Protein AF-A0A9P5NVY2-F1 (afdb_monomer)

Radius of gyration: 21.52 Å; Cα contacts (8 Å, |Δi|>4): 258; chains: 1; bounding box: 46×37×77 Å

Organism: Gymnopilus junonius (NCBI:txid109634)

Sequence (209 aa):
MKVPSENKKARFHYGGTPYQRFPPGTVGTVYYLQPPPDKPSLALTGGIRFRIMSDVSHFDDGEDLKLPNGNIWHIIAYNLIKAPWKPLLSIAKKESLIDEGVVSDMQNLAGPSYQPSTDSLHYEFDQPFILDLEHSFISRVFLNRSTIHRFLWNVLEDMYRPRGKETKPTPCPVYTGTLRLYPLTFLRMFNLRRSIARPFRTVDTSISL

Secondary structure (DSSP, 8-state):
--PPS----PPPPSSSSTT-PPPTT--EEEEEEPPPTT-GGGGGG-EEEEEE-SSGGGTTT-EEPBPTTS-B-EEEGGGGGSTTTHHHHHHHHHTT-S-HHHHHHHHH----SS---GGGEESSTT--EEEETTSSEEEEEEE-SS-EEEEEEEHHHHHHS-SSS--S-PPPP----EEEE-HHHHHHHHHTTTS--------------

Solvent-accessible surface area (backbone atoms only — not comparable to full-atom values): 13193 Å² total; per-residue (Å²): 134,85,73,81,78,74,84,78,77,81,84,76,58,55,46,103,46,96,77,37,65,65,67,85,88,76,48,58,49,77,47,74,47,75,37,64,88,91,38,75,63,39,61,61,72,13,27,42,36,39,34,37,28,98,49,78,91,41,55,86,81,33,45,69,41,56,36,100,88,66,47,69,42,61,48,47,42,66,47,24,82,34,87,90,34,42,69,56,39,55,49,35,47,75,69,65,73,48,58,68,67,59,51,50,33,52,70,68,42,84,54,69,95,67,77,84,52,72,93,31,56,34,64,50,81,65,56,67,45,80,44,60,49,76,46,60,54,49,69,37,32,42,46,41,70,85,46,53,45,77,48,76,43,54,52,49,61,66,72,64,55,67,95,60,91,71,89,67,88,71,82,77,79,88,51,78,53,76,44,81,44,41,37,68,61,50,51,46,62,56,49,57,73,78,46,85,87,83,91,79,82,84,75,95,73,86,75,85,129

pLDDT: mean 75.51, std 19.2, range [26.73, 95.69]

Foldseek 3Di:
DDDDPDPPPQDDAQDPDPPHHDDPPQDWDKDKDAFDPVDQQRRQVIFIWTWGDPDPVCRVVTDTDADPVRHGRTQTPLCCVDPPNVVVVVVCVVVVVHDPLQVVLSVPEPDDPDRDDPLQEDSDLFDKHKDFQQDQKHWHWHDTSNYTDIDIGRCQCVVQVDPDPPPDRDPRPRDGDIDTDTNVNVVCVVVCVVDDDDDDDDDPDPDDD

Structure (mmCIF, N/CA/C/O backbone):
data_AF-A0A9P5NVY2-F1
#
_entry.id   AF-A0A9P5NVY2-F1
#
loop_
_atom_site.group_PDB
_atom_site.id
_atom_site.type_symbol
_atom_site.label_atom_id
_atom_site.label_alt_id
_atom_site.label_comp_id
_atom_site.label_asym_id
_atom_site.label_entity_id
_atom_site.label_seq_id
_atom_site.pdbx_PDB_ins_code
_atom_site.Cartn_x
_atom_site.Cartn_y
_atom_site.Cartn_z
_atom_site.occupancy
_atom_site.B_iso_or_equiv
_atom_site.auth_seq_id
_atom_site.auth_comp_id
_atom_site.auth_asym_id
_atom_site.auth_atom_id
_atom_site.pdbx_PDB_model_num
ATOM 1 N N . MET A 1 1 ? -10.016 12.224 36.766 1.00 35.62 1 MET A N 1
ATOM 2 C CA . MET A 1 1 ? -9.969 11.454 35.503 1.00 35.62 1 MET A CA 1
ATOM 3 C C . MET A 1 1 ? -10.177 12.438 34.356 1.00 35.62 1 MET A C 1
ATOM 5 O O . MET A 1 1 ? -11.272 12.967 34.227 1.00 35.62 1 MET A O 1
ATOM 9 N N . LYS A 1 2 ? -9.124 12.807 33.614 1.00 28.08 2 LYS A N 1
ATOM 10 C CA . LYS A 1 2 ? -9.259 13.706 32.455 1.00 28.08 2 LYS A CA 1
ATOM 11 C C . LYS A 1 2 ? -9.733 12.871 31.269 1.00 28.08 2 LYS A C 1
ATOM 13 O O . LYS A 1 2 ? -8.962 12.077 30.743 1.00 28.08 2 LYS A O 1
ATOM 18 N N . VAL A 1 3 ? -10.994 13.038 30.883 1.00 32.84 3 VAL A N 1
ATOM 19 C CA . VAL A 1 3 ? -11.488 12.600 29.573 1.00 32.84 3 VAL A CA 1
ATOM 20 C C . VAL A 1 3 ? -10.684 13.383 28.528 1.00 32.84 3 VAL A C 1
ATOM 22 O O . VAL A 1 3 ? -10.671 14.614 28.617 1.00 32.84 3 VAL A O 1
ATOM 25 N N . PRO A 1 4 ? -9.954 12.738 27.601 1.00 36.59 4 PRO A N 1
ATOM 26 C CA . PRO A 1 4 ? -9.215 13.462 26.579 1.00 36.59 4 PRO A CA 1
ATOM 27 C C . PRO A 1 4 ? -10.187 14.304 25.750 1.00 36.59 4 PRO A C 1
ATOM 29 O O . PRO A 1 4 ? -11.099 13.788 25.106 1.00 36.59 4 PRO A O 1
ATOM 32 N N . SER A 1 5 ? -10.001 15.616 25.833 1.00 39.91 5 SER A N 1
ATOM 33 C CA . SER A 1 5 ? -10.708 16.629 25.064 1.00 39.91 5 SER A CA 1
ATOM 34 C C . SER A 1 5 ? -10.382 16.490 23.578 1.00 39.91 5 SER A C 1
ATOM 36 O O . SER A 1 5 ? -9.213 16.390 23.211 1.00 39.91 5 SER A O 1
ATOM 38 N N . GLU A 1 6 ? -11.433 16.547 22.759 1.00 37.41 6 GLU A N 1
ATOM 39 C CA . GLU A 1 6 ? -11.431 16.535 21.292 1.00 37.41 6 GLU A CA 1
ATOM 40 C C . GLU A 1 6 ? -10.895 15.257 20.630 1.00 37.41 6 GLU A C 1
ATOM 42 O O . GLU A 1 6 ? -9.714 15.112 20.312 1.00 37.41 6 GLU A O 1
ATOM 47 N N . ASN A 1 7 ? -11.830 14.374 20.262 1.00 41.78 7 ASN A N 1
ATOM 48 C CA . ASN A 1 7 ? -11.636 13.443 19.154 1.00 41.78 7 ASN A CA 1
ATOM 49 C C . ASN A 1 7 ? -11.335 14.256 17.887 1.00 41.78 7 ASN A C 1
ATOM 51 O O . ASN A 1 7 ? -12.253 14.657 17.166 1.00 41.78 7 ASN A O 1
ATOM 55 N N . 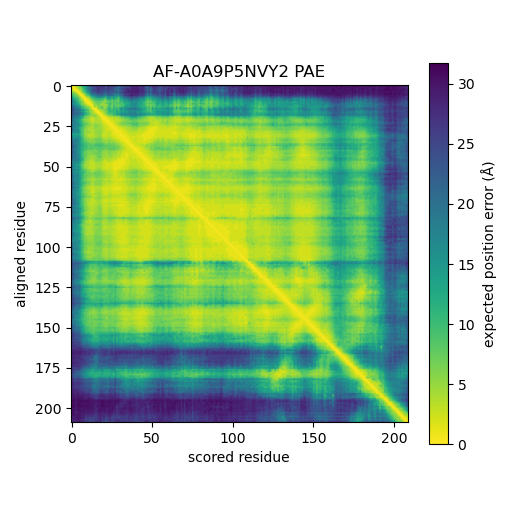LYS A 1 8 ? -10.053 14.509 17.602 1.00 45.41 8 LYS A N 1
ATOM 56 C CA . LYS A 1 8 ? -9.615 14.990 16.290 1.00 45.41 8 LYS A CA 1
ATOM 57 C C . LYS A 1 8 ? -10.097 13.977 15.258 1.00 45.41 8 LYS A C 1
ATOM 59 O O . LYS A 1 8 ? -9.501 12.918 15.088 1.00 45.41 8 LYS A O 1
ATOM 64 N N . LYS A 1 9 ? -11.208 14.291 14.589 1.00 55.19 9 LYS A N 1
ATOM 65 C CA . LYS A 1 9 ? -11.735 13.490 13.485 1.00 55.19 9 LYS A CA 1
ATOM 66 C C . LYS A 1 9 ? -10.725 13.568 12.348 1.00 55.19 9 LYS A C 1
ATOM 68 O O . LYS A 1 9 ? -10.699 14.550 11.606 1.00 55.19 9 LYS A O 1
ATOM 73 N N . ALA A 1 10 ? -9.872 12.557 12.233 1.00 58.47 10 ALA A N 1
ATOM 74 C CA . ALA A 1 10 ? -9.054 12.384 11.048 1.00 58.47 10 ALA A CA 1
ATOM 75 C C . ALA A 1 10 ? -10.002 12.188 9.857 1.00 58.47 10 ALA A C 1
ATOM 77 O O . ALA A 1 10 ? -10.871 11.315 9.875 1.00 58.47 10 ALA A O 1
ATOM 78 N N . ARG A 1 11 ? -9.899 13.063 8.853 1.00 62.91 11 ARG A N 1
ATOM 79 C CA . ARG A 1 11 ? -10.644 12.919 7.602 1.00 62.91 11 ARG A CA 1
ATOM 80 C C . ARG A 1 11 ? -9.794 12.086 6.660 1.00 62.91 11 ARG A C 1
ATOM 82 O O . ARG A 1 11 ? -8.697 12.500 6.298 1.00 62.91 11 ARG A O 1
ATOM 89 N N . PHE A 1 12 ? -10.307 10.923 6.290 1.00 68.06 12 PHE A N 1
ATOM 90 C CA . PHE A 1 12 ? -9.688 10.065 5.291 1.00 68.06 12 PHE A CA 1
ATOM 91 C C . PHE A 1 12 ? -10.396 10.256 3.953 1.00 68.06 12 PHE A C 1
ATOM 93 O O . PHE A 1 12 ? -11.602 10.514 3.905 1.00 68.06 12 PHE A O 1
ATOM 100 N N . HIS A 1 13 ? -9.634 10.135 2.873 1.00 70.31 13 HIS A N 1
ATOM 101 C CA . HIS A 1 13 ? -10.167 10.153 1.519 1.00 70.31 13 HIS A CA 1
ATOM 102 C C . HIS A 1 13 ? -10.258 8.721 1.006 1.00 70.31 13 HIS A C 1
ATOM 104 O O . HIS A 1 13 ? -9.364 7.905 1.231 1.00 70.31 13 HIS A O 1
ATOM 110 N N . TYR A 1 14 ? -11.368 8.424 0.345 1.00 72.88 14 TYR A N 1
ATOM 111 C CA . TYR A 1 14 ? -11.681 7.093 -0.157 1.00 72.88 14 TYR A CA 1
ATOM 112 C C . TYR A 1 14 ? -10.944 6.783 -1.465 1.00 72.88 14 TYR A C 1
ATOM 114 O O . TYR A 1 14 ? -10.704 5.625 -1.758 1.00 72.88 14 TYR A O 1
ATOM 122 N N . GLY A 1 15 ? -10.532 7.786 -2.240 1.00 66.69 15 GLY A N 1
ATOM 123 C CA . GLY A 1 15 ? -9.895 7.577 -3.542 1.00 66.69 15 GLY A CA 1
ATOM 124 C C . GLY A 1 15 ? -8.501 8.178 -3.662 1.00 66.69 15 GLY A C 1
ATOM 125 O O . GLY A 1 15 ? -8.037 8.911 -2.791 1.00 66.69 15 GLY A O 1
ATOM 126 N N . GLY A 1 16 ? -7.866 7.924 -4.810 1.00 59.28 16 GLY A N 1
ATOM 127 C CA . GLY A 1 16 ? -6.601 8.559 -5.205 1.00 59.28 16 GLY A CA 1
ATOM 128 C C . GLY A 1 16 ? -6.720 10.062 -5.487 1.00 59.28 16 GLY A C 1
ATOM 129 O O . GLY A 1 16 ? -5.710 10.724 -5.712 1.00 59.28 16 GLY A O 1
ATOM 130 N N . THR A 1 17 ? -7.939 10.614 -5.458 1.00 62.00 17 THR A N 1
ATOM 131 C CA . THR A 1 17 ? -8.178 12.056 -5.514 1.00 62.00 17 THR A CA 1
ATOM 132 C C . THR A 1 17 ? -8.610 12.578 -4.139 1.00 62.00 17 THR A C 1
ATOM 134 O O . THR A 1 17 ? -9.419 11.943 -3.455 1.00 62.00 17 THR A O 1
ATOM 137 N N . PRO A 1 18 ? -8.140 13.769 -3.729 1.00 59.09 18 PRO A N 1
ATOM 138 C CA . PRO A 1 18 ? -8.435 14.357 -2.418 1.00 59.09 18 PRO A CA 1
ATOM 139 C C . PRO A 1 18 ? -9.911 14.753 -2.220 1.00 59.09 18 PRO A C 1
ATOM 141 O O . PRO A 1 18 ? -10.273 15.303 -1.183 1.00 59.09 18 PRO A O 1
ATOM 144 N N . TYR A 1 19 ? -10.794 14.473 -3.180 1.00 64.88 19 TYR A N 1
ATOM 145 C CA . TYR A 1 19 ? -12.212 14.834 -3.116 1.00 64.88 19 TYR A CA 1
ATOM 146 C C . TYR A 1 19 ? -13.147 13.633 -3.041 1.00 64.88 19 TYR A C 1
ATOM 148 O O . TYR A 1 19 ? -14.341 13.808 -2.788 1.00 64.88 19 TYR A O 1
ATOM 156 N N . GLN A 1 20 ? -12.632 12.415 -3.208 1.00 77.62 20 GLN A N 1
ATOM 157 C CA . GLN A 1 20 ? -13.490 11.245 -3.189 1.00 77.62 20 GLN A CA 1
ATOM 158 C C . GLN A 1 20 ? -13.847 10.870 -1.749 1.00 77.62 20 GLN A C 1
ATOM 160 O O . GLN A 1 20 ? -12.993 10.479 -0.947 1.00 77.62 20 GLN A O 1
ATOM 165 N N . ARG A 1 21 ? -15.125 11.046 -1.411 1.00 81.19 21 ARG A N 1
ATOM 166 C CA . ARG A 1 21 ? -15.695 10.673 -0.112 1.00 81.19 21 ARG A CA 1
ATOM 167 C C . ARG A 1 21 ? -15.992 9.178 -0.081 1.00 81.19 21 ARG A C 1
ATOM 169 O O . ARG A 1 21 ? -16.209 8.575 -1.129 1.00 81.19 21 ARG A O 1
ATOM 176 N N . PHE A 1 22 ? -16.026 8.614 1.123 1.00 84.12 22 PHE A N 1
ATOM 177 C CA . PHE A 1 22 ? -16.543 7.264 1.335 1.00 84.12 22 PHE A CA 1
ATOM 178 C C . PHE A 1 22 ? -17.981 7.161 0.806 1.00 84.12 22 PHE A C 1
ATOM 180 O O . PHE A 1 22 ? -18.718 8.155 0.885 1.00 84.12 22 PHE A O 1
ATOM 187 N N . PRO A 1 23 ? -18.391 5.991 0.286 1.00 86.19 23 PRO A N 1
ATOM 188 C CA . PRO A 1 23 ? -19.773 5.765 -0.111 1.00 86.19 23 PRO A CA 1
ATOM 189 C C . PRO A 1 23 ? -20.746 6.101 1.038 1.00 86.19 23 PRO A C 1
ATOM 191 O O . PRO A 1 23 ? -20.444 5.809 2.203 1.00 86.19 23 PRO A O 1
ATOM 194 N N . PRO A 1 24 ? -21.901 6.731 0.761 1.00 85.62 24 PRO A N 1
ATOM 195 C CA . PRO A 1 24 ? -22.899 7.018 1.788 1.00 85.62 24 PRO A CA 1
ATOM 196 C C . PRO A 1 24 ? -23.313 5.751 2.542 1.00 85.62 24 PRO A C 1
ATOM 198 O O . PRO A 1 24 ? -23.470 4.697 1.937 1.00 85.62 24 PRO A O 1
ATOM 201 N N . GLY A 1 25 ? -23.482 5.852 3.862 1.00 84.25 25 GLY A N 1
ATOM 202 C CA . GLY A 1 25 ? -23.881 4.708 4.690 1.00 84.25 25 GLY A CA 1
ATOM 203 C C . GLY A 1 25 ? -22.783 3.665 4.925 1.00 84.25 25 GLY A C 1
ATOM 204 O O . GLY A 1 25 ? -23.079 2.613 5.479 1.00 84.25 25 GLY A O 1
ATOM 205 N N . THR A 1 26 ? -21.526 3.938 4.550 1.00 89.31 26 THR A N 1
ATOM 206 C CA . THR A 1 26 ? -20.406 3.042 4.877 1.00 89.31 26 THR A CA 1
ATOM 207 C C . THR A 1 26 ? -20.215 2.977 6.393 1.00 89.31 26 THR A C 1
ATOM 209 O O . THR A 1 26 ? -19.783 3.953 7.011 1.00 89.31 26 THR A O 1
ATOM 212 N N . VAL A 1 27 ? -20.512 1.818 6.978 1.00 91.62 27 VAL A N 1
ATOM 213 C CA . VAL A 1 27 ? -20.248 1.485 8.383 1.00 91.62 27 VAL A CA 1
ATOM 214 C C . VAL A 1 27 ? -19.216 0.366 8.416 1.00 91.62 27 VAL A C 1
ATOM 216 O O . VAL A 1 27 ? -19.264 -0.559 7.608 1.00 91.62 27 VAL A O 1
ATOM 219 N N . GLY A 1 28 ? -18.232 0.488 9.300 1.00 93.62 28 GLY A N 1
ATOM 220 C CA . GLY A 1 28 ? -17.140 -0.466 9.361 1.00 93.62 28 GLY A CA 1
ATOM 221 C C . GLY A 1 28 ? -16.015 -0.033 10.287 1.00 93.62 28 GLY A C 1
ATOM 222 O O . GLY A 1 28 ? -16.120 0.974 10.989 1.00 93.62 28 GLY A O 1
ATOM 223 N N . THR A 1 29 ? -14.929 -0.801 10.281 1.00 92.19 29 THR A N 1
ATOM 224 C CA . THR A 1 29 ? -13.750 -0.561 11.124 1.00 92.19 29 THR A CA 1
ATOM 225 C C . THR A 1 29 ? -12.471 -0.566 10.301 1.00 92.19 29 THR A C 1
ATOM 227 O O . THR A 1 29 ? -12.313 -1.313 9.336 1.00 92.19 29 THR A O 1
ATOM 230 N N . VAL A 1 30 ? -11.538 0.287 10.711 1.00 91.62 30 VAL A N 1
ATOM 231 C CA . VAL A 1 30 ? -10.180 0.324 10.176 1.00 91.62 30 VAL A CA 1
ATOM 232 C C . VAL A 1 30 ? -9.335 -0.725 10.892 1.00 91.62 30 VAL A C 1
ATOM 234 O O . VAL A 1 30 ? -9.307 -0.747 12.119 1.00 91.62 30 VAL A O 1
ATOM 237 N N . TYR A 1 31 ? -8.616 -1.553 10.140 1.00 93.62 31 TYR A N 1
ATOM 238 C CA . TYR A 1 31 ? -7.717 -2.565 10.691 1.00 93.62 31 TYR A CA 1
ATOM 239 C C . TYR A 1 31 ? -6.372 -2.561 9.966 1.00 93.62 31 TYR A C 1
ATOM 241 O O . TYR A 1 31 ? -6.245 -2.052 8.846 1.00 93.62 31 TYR A O 1
ATOM 249 N N . TYR A 1 32 ? -5.354 -3.109 10.626 1.00 94.19 32 TYR A N 1
ATOM 250 C CA . TYR A 1 32 ? -4.033 -3.274 10.039 1.00 94.19 32 TYR A CA 1
ATOM 251 C C . TYR A 1 32 ? -3.889 -4.685 9.468 1.00 94.19 32 TYR A C 1
ATOM 253 O O . TYR A 1 32 ? -4.001 -5.673 10.192 1.00 94.19 32 TYR A O 1
ATOM 261 N N . LEU A 1 33 ? -3.634 -4.772 8.166 1.00 94.69 33 LEU A N 1
ATOM 262 C CA . LEU A 1 33 ? -3.232 -6.000 7.503 1.00 94.69 33 LEU A CA 1
ATOM 263 C C . LEU A 1 33 ? -1.756 -6.257 7.814 1.00 94.69 33 LEU A C 1
ATOM 265 O O . LEU A 1 33 ? -0.885 -5.514 7.356 1.00 94.69 33 LEU A O 1
ATOM 269 N N . GLN A 1 34 ? -1.485 -7.318 8.568 1.00 91.75 34 GLN A N 1
ATOM 270 C CA . GLN A 1 34 ? -0.122 -7.751 8.856 1.00 91.75 34 GLN A CA 1
ATOM 271 C C . GLN A 1 34 ? 0.544 -8.340 7.598 1.00 91.75 34 GLN A C 1
ATOM 273 O O . GLN A 1 34 ? -0.117 -9.048 6.830 1.00 91.75 34 GLN A O 1
ATOM 278 N N . PRO A 1 35 ? 1.840 -8.065 7.361 1.00 90.94 35 PRO A N 1
ATOM 279 C CA . PRO A 1 35 ? 2.605 -8.784 6.353 1.00 90.94 35 PRO A CA 1
ATOM 280 C C . PRO A 1 35 ? 2.777 -10.263 6.755 1.00 90.94 35 PRO A C 1
ATOM 282 O O . PRO A 1 35 ? 2.642 -10.598 7.935 1.00 90.94 35 PRO A O 1
ATOM 285 N N . PRO A 1 36 ? 3.103 -11.159 5.805 1.00 88.75 36 PRO A N 1
ATOM 286 C CA . PRO A 1 36 ? 3.386 -12.556 6.120 1.00 88.75 36 PRO A CA 1
ATOM 287 C C . PRO A 1 36 ? 4.548 -12.670 7.127 1.00 88.75 36 PRO A C 1
ATOM 289 O O . PRO A 1 36 ? 5.636 -12.150 6.854 1.00 88.75 36 PRO A O 1
ATOM 292 N N . PRO A 1 37 ? 4.351 -13.324 8.288 1.00 84.56 37 PRO A N 1
ATOM 293 C CA . PRO A 1 37 ? 5.343 -13.344 9.368 1.00 84.56 37 PRO A CA 1
ATOM 294 C C . PRO A 1 37 ? 6.609 -14.130 8.999 1.00 84.56 37 PRO A C 1
ATOM 296 O O . PRO A 1 37 ? 7.680 -13.891 9.548 1.00 84.56 37 PRO A O 1
ATOM 299 N N . ASP A 1 38 ? 6.496 -15.050 8.046 1.0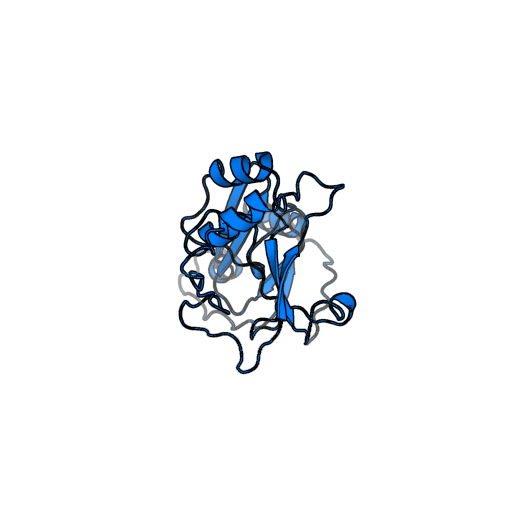0 88.25 38 ASP A N 1
ATOM 300 C CA . ASP A 1 38 ? 7.555 -15.912 7.531 1.00 88.25 38 ASP A CA 1
ATOM 301 C C . ASP A 1 38 ? 8.415 -15.245 6.443 1.00 88.25 38 ASP A C 1
ATOM 303 O O . ASP A 1 38 ? 9.431 -15.807 6.028 1.00 88.25 38 ASP A O 1
ATOM 307 N N . LYS A 1 39 ? 8.053 -14.035 5.988 1.00 87.25 39 LYS A N 1
ATOM 308 C CA . LYS A 1 39 ? 8.749 -13.328 4.903 1.00 87.25 39 LYS A CA 1
ATOM 309 C C . LYS A 1 39 ? 9.166 -11.911 5.308 1.00 87.25 39 LYS A C 1
ATOM 311 O O . LYS A 1 39 ? 8.507 -10.939 4.936 1.00 87.25 39 LYS A O 1
ATOM 316 N N . PRO A 1 40 ? 10.322 -11.744 5.980 1.00 83.69 40 PRO A N 1
ATOM 317 C CA . PRO A 1 40 ? 10.813 -10.428 6.394 1.00 83.69 40 PRO A CA 1
ATOM 318 C C . PRO A 1 40 ? 11.022 -9.443 5.236 1.00 83.69 40 PRO A C 1
ATOM 320 O O . PRO A 1 40 ? 10.880 -8.238 5.424 1.00 83.69 40 PRO A O 1
ATOM 323 N N . SER A 1 41 ? 11.337 -9.926 4.029 1.00 82.50 41 SER A N 1
ATOM 324 C CA . SER A 1 41 ? 11.445 -9.091 2.820 1.00 82.50 41 SER A CA 1
ATOM 325 C C . SER A 1 41 ? 10.136 -8.372 2.473 1.00 82.50 41 SER A C 1
ATOM 327 O O . SER A 1 41 ? 10.173 -7.290 1.886 1.00 82.50 41 SER A O 1
ATOM 329 N N . LEU A 1 42 ? 9.000 -8.939 2.886 1.00 86.75 42 LEU A N 1
ATOM 330 C CA . LEU A 1 42 ? 7.650 -8.431 2.666 1.00 86.75 42 LEU A CA 1
ATOM 331 C C . LEU A 1 42 ? 7.117 -7.606 3.839 1.00 86.75 42 LEU A C 1
ATOM 333 O O . LEU A 1 42 ? 5.943 -7.264 3.847 1.00 86.75 42 LEU A O 1
ATOM 337 N N . ALA A 1 43 ? 7.944 -7.211 4.810 1.00 87.81 43 ALA A N 1
ATOM 338 C CA . ALA A 1 43 ? 7.473 -6.438 5.965 1.00 87.81 43 ALA A CA 1
ATOM 339 C C . ALA A 1 43 ? 6.730 -5.131 5.589 1.00 87.81 43 ALA A C 1
ATOM 341 O O . ALA A 1 43 ? 5.907 -4.636 6.356 1.00 87.81 43 ALA A O 1
ATOM 342 N N . LEU A 1 44 ? 6.976 -4.592 4.388 1.00 89.81 44 LEU A N 1
ATOM 343 C CA . LEU A 1 44 ? 6.310 -3.398 3.853 1.00 89.81 44 LEU A CA 1
ATOM 344 C C . LEU A 1 44 ? 5.002 -3.678 3.084 1.00 89.81 44 LEU A C 1
ATOM 346 O O . LEU A 1 44 ? 4.374 -2.725 2.617 1.00 89.81 44 LEU A O 1
ATOM 350 N N . THR A 1 45 ? 4.583 -4.942 2.929 1.00 89.38 45 THR A N 1
ATOM 351 C CA . THR A 1 45 ? 3.302 -5.308 2.285 1.00 89.38 45 THR A CA 1
ATOM 352 C C . THR A 1 45 ? 2.097 -5.057 3.174 1.00 89.38 45 THR A C 1
ATOM 354 O O . THR A 1 45 ? 0.970 -5.047 2.680 1.00 89.38 45 THR A O 1
ATOM 357 N N . GLY A 1 46 ? 2.328 -4.891 4.478 1.00 92.00 46 GLY A N 1
ATOM 358 C CA . GLY A 1 46 ? 1.280 -4.532 5.415 1.00 92.00 46 GLY A CA 1
ATOM 359 C C . GLY A 1 46 ? 0.698 -3.152 5.123 1.00 92.00 46 GLY A C 1
ATOM 360 O O . GLY A 1 46 ? 1.196 -2.380 4.294 1.00 92.00 46 GLY A O 1
ATOM 361 N N . GLY A 1 47 ? -0.366 -2.822 5.836 1.00 93.00 47 GLY A N 1
ATOM 362 C CA . GLY A 1 47 ? -1.011 -1.533 5.669 1.00 93.00 47 GLY A CA 1
ATOM 363 C C . GLY A 1 47 ? -2.391 -1.482 6.281 1.00 93.00 47 GLY A C 1
ATOM 364 O O . GLY A 1 47 ? -2.829 -2.386 6.983 1.00 93.00 47 GLY A O 1
ATOM 365 N N . ILE A 1 48 ? -3.076 -0.377 6.034 1.00 92.94 48 ILE A N 1
ATOM 366 C CA . ILE A 1 48 ? -4.372 -0.095 6.632 1.00 92.94 48 ILE A CA 1
ATOM 367 C C . ILE A 1 48 ? -5.473 -0.380 5.623 1.00 92.94 48 ILE A C 1
ATOM 369 O O . ILE A 1 48 ? -5.433 0.109 4.493 1.00 92.94 48 ILE A O 1
ATOM 373 N N . ARG A 1 49 ? -6.475 -1.138 6.062 1.00 93.94 49 ARG A N 1
ATOM 374 C CA . ARG A 1 49 ? -7.692 -1.431 5.309 1.00 93.94 49 ARG A CA 1
ATOM 375 C C . ARG A 1 49 ? -8.918 -0.995 6.093 1.00 93.94 49 ARG A C 1
ATOM 377 O O . ARG A 1 49 ? -8.860 -0.757 7.299 1.00 93.94 49 ARG A O 1
ATOM 384 N N . PHE A 1 50 ? -10.030 -0.874 5.383 1.00 93.31 50 PHE A N 1
ATOM 385 C CA . PHE A 1 50 ? -11.333 -0.598 5.966 1.00 93.31 50 PHE A CA 1
ATOM 386 C C . PHE A 1 50 ? -12.234 -1.792 5.685 1.00 93.31 50 PHE A C 1
ATOM 388 O O . PHE A 1 50 ? -12.439 -2.131 4.522 1.00 93.31 50 PHE A O 1
ATOM 395 N N . ARG A 1 51 ? -12.769 -2.412 6.734 1.00 95.19 51 ARG A N 1
ATOM 396 C CA . ARG A 1 51 ? -13.723 -3.514 6.626 1.00 95.19 51 ARG A CA 1
ATOM 397 C C . ARG A 1 51 ? -15.132 -3.013 6.897 1.00 95.19 51 ARG A C 1
ATOM 399 O O . ARG A 1 51 ? -15.383 -2.449 7.959 1.00 95.19 51 ARG A O 1
ATOM 406 N N . ILE A 1 52 ? -16.020 -3.207 5.931 1.00 95.50 52 ILE A N 1
ATOM 407 C CA . ILE A 1 52 ? -17.447 -2.907 5.998 1.00 95.50 52 ILE A CA 1
ATOM 408 C C . ILE A 1 52 ? -18.136 -4.015 6.791 1.00 95.50 52 ILE A C 1
ATOM 410 O O . ILE A 1 52 ? -18.056 -5.184 6.423 1.00 95.50 52 ILE A O 1
ATOM 414 N N . MET A 1 53 ? -18.799 -3.628 7.878 1.00 94.31 53 MET A N 1
ATOM 415 C CA . MET A 1 53 ? -19.547 -4.513 8.777 1.00 94.31 53 MET A CA 1
ATOM 416 C C . MET A 1 53 ? -20.396 -3.668 9.736 1.00 94.31 53 MET A C 1
ATOM 418 O O . MET A 1 53 ? -20.069 -2.505 9.990 1.00 94.31 53 MET A O 1
ATOM 422 N N . SER A 1 54 ? -21.476 -4.239 10.276 1.00 92.06 54 SER A N 1
ATOM 423 C CA . SER A 1 54 ? -22.349 -3.560 11.247 1.00 92.06 54 SER A CA 1
ATOM 424 C C . SER A 1 54 ? -21.651 -3.298 12.580 1.00 92.06 54 SER A C 1
ATOM 426 O O . SER A 1 54 ? -21.821 -2.235 13.176 1.00 92.06 54 SER A O 1
ATOM 428 N N . ASP A 1 55 ? -20.847 -4.258 13.028 1.00 91.94 55 ASP A N 1
ATOM 429 C CA . ASP A 1 55 ? -20.105 -4.235 14.280 1.00 91.94 55 ASP A CA 1
ATOM 430 C C . ASP A 1 55 ? -18.914 -5.207 14.211 1.00 91.94 55 ASP A C 1
ATOM 432 O O . ASP A 1 55 ? -18.772 -5.984 13.268 1.00 91.94 55 ASP A O 1
ATOM 436 N N . VAL A 1 56 ? -18.041 -5.143 15.217 1.00 91.06 56 VAL A N 1
ATOM 437 C CA . VAL A 1 56 ? -16.778 -5.896 15.257 1.00 91.06 56 VAL A CA 1
ATOM 438 C C . VAL A 1 56 ? -16.988 -7.407 15.419 1.00 91.06 56 VAL A C 1
ATOM 440 O O . VAL A 1 56 ? -16.100 -8.172 15.056 1.00 91.06 56 VAL A O 1
ATOM 443 N N . SER A 1 57 ? -18.138 -7.866 15.927 1.00 93.94 57 SER A N 1
ATOM 444 C CA . SER A 1 57 ? -18.399 -9.307 16.061 1.00 93.94 57 SER A CA 1
ATOM 445 C C . SER A 1 57 ? -18.598 -9.998 14.708 1.00 93.94 57 SER A C 1
ATOM 447 O O . SER A 1 57 ? -18.332 -11.189 14.593 1.00 93.94 57 SER A O 1
ATOM 449 N N . HIS A 1 58 ? -18.940 -9.232 13.668 1.00 92.56 58 HIS A N 1
ATOM 450 C CA . HIS A 1 58 ? -19.038 -9.684 12.278 1.00 92.56 58 HIS A CA 1
ATOM 451 C C . HIS A 1 58 ? -17.764 -9.421 11.463 1.00 92.56 58 HIS A C 1
ATOM 453 O O . HIS A 1 58 ? -17.823 -9.254 10.245 1.00 92.56 58 HIS A O 1
ATOM 459 N N . PHE A 1 59 ? -16.596 -9.352 12.111 1.00 92.44 59 PHE A N 1
ATOM 460 C CA . PHE A 1 59 ? -15.342 -9.079 11.403 1.00 92.44 59 PHE A CA 1
ATOM 461 C C . PHE A 1 59 ? -15.033 -10.116 10.322 1.00 92.44 59 PHE A C 1
ATOM 463 O O . PHE A 1 59 ? -14.630 -9.744 9.218 1.00 92.44 59 PHE A O 1
ATOM 470 N N . ASP A 1 60 ? -15.248 -11.395 10.612 1.00 94.94 60 ASP A N 1
ATOM 471 C CA . ASP A 1 60 ? -14.934 -12.475 9.674 1.00 94.94 60 ASP A CA 1
ATOM 472 C C . ASP A 1 60 ? -15.888 -12.487 8.469 1.00 94.94 60 ASP A C 1
ATOM 474 O O . ASP A 1 60 ? -15.446 -12.737 7.347 1.00 94.94 60 ASP A O 1
ATOM 478 N N . ASP A 1 61 ? -17.150 -12.103 8.682 1.00 94.50 61 ASP A N 1
ATOM 479 C CA . ASP A 1 61 ? -18.185 -12.007 7.641 1.00 94.50 61 ASP A CA 1
ATOM 480 C C . ASP A 1 61 ? -18.141 -10.682 6.857 1.00 94.50 61 ASP A C 1
ATOM 482 O O . ASP A 1 61 ? -18.808 -10.527 5.834 1.00 94.50 61 ASP A O 1
ATOM 486 N N . GLY A 1 62 ? -17.384 -9.697 7.347 1.00 94.88 62 GLY A N 1
ATOM 487 C CA . GLY A 1 62 ? -17.281 -8.377 6.739 1.00 94.88 62 GLY A CA 1
ATOM 488 C C . GLY A 1 62 ? -16.499 -8.373 5.424 1.00 94.88 62 GLY A C 1
ATOM 489 O O . GLY A 1 62 ? -15.622 -9.202 5.175 1.00 94.88 62 GLY A O 1
ATOM 490 N N . GLU A 1 63 ? -16.750 -7.361 4.595 1.00 95.38 63 GLU A N 1
ATOM 491 C CA . GLU A 1 63 ? -16.041 -7.180 3.326 1.00 95.38 63 GLU A CA 1
ATOM 492 C C . GLU 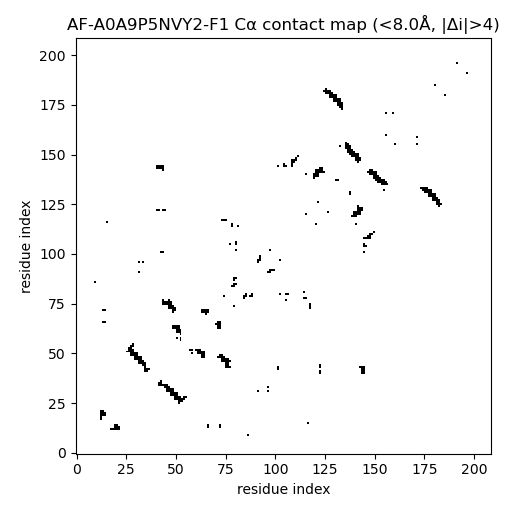A 1 63 ? -15.058 -6.016 3.389 1.00 95.38 63 GLU A C 1
ATOM 494 O O . GLU A 1 63 ? -15.349 -4.954 3.937 1.00 95.38 63 GLU A O 1
ATOM 499 N N . ASP A 1 64 ? -13.889 -6.171 2.771 1.00 95.69 64 ASP A N 1
ATOM 500 C CA . ASP A 1 64 ? -12.997 -5.031 2.589 1.00 95.69 64 ASP A CA 1
ATOM 501 C C . ASP A 1 64 ? -13.631 -4.013 1.631 1.00 95.69 64 ASP A C 1
ATOM 503 O O . ASP A 1 64 ? -14.132 -4.357 0.557 1.00 95.69 64 ASP A O 1
ATOM 507 N N . LEU A 1 65 ? -13.560 -2.736 2.005 1.00 93.00 65 LEU A N 1
ATOM 508 C CA . LEU A 1 65 ? -13.980 -1.626 1.166 1.00 93.00 65 LEU A CA 1
ATOM 509 C C . LEU A 1 65 ? -13.200 -1.659 -0.148 1.00 93.00 65 LEU A C 1
ATOM 511 O O . LEU A 1 65 ? -11.972 -1.672 -0.147 1.00 93.00 65 LEU A O 1
ATOM 515 N N . LYS A 1 66 ? -13.913 -1.640 -1.271 1.00 92.06 66 LYS A N 1
ATOM 516 C CA . LYS A 1 66 ? -13.337 -1.603 -2.620 1.00 92.06 66 LYS A CA 1
ATOM 517 C C . LYS A 1 66 ? -13.407 -0.187 -3.164 1.00 92.06 66 LYS A C 1
ATOM 519 O O . LYS A 1 66 ? -14.343 0.525 -2.846 1.00 92.06 66 LYS A O 1
ATOM 524 N N . LEU A 1 67 ? -12.435 0.203 -3.974 1.00 87.06 67 LEU A N 1
ATOM 525 C CA . LEU A 1 67 ? -12.417 1.390 -4.823 1.00 87.06 67 LEU A CA 1
ATOM 526 C C . LEU A 1 67 ? -13.379 1.211 -6.017 1.00 87.06 67 LEU A C 1
ATOM 528 O O . LEU A 1 67 ? -13.767 0.083 -6.323 1.00 87.06 67 LEU A O 1
ATOM 532 N N . PRO A 1 68 ? -13.729 2.281 -6.765 1.00 85.38 68 PRO A N 1
ATOM 533 C CA . PRO A 1 68 ? -14.599 2.162 -7.943 1.00 85.38 68 PRO A CA 1
ATOM 534 C C . PRO A 1 68 ? -14.069 1.232 -9.041 1.00 85.38 68 PRO A C 1
ATOM 536 O O . PRO A 1 68 ? -14.853 0.702 -9.817 1.00 85.38 68 PRO A O 1
ATOM 539 N N . ASN A 1 69 ? -12.751 1.030 -9.106 1.00 81.44 69 ASN A N 1
ATOM 540 C CA . ASN A 1 69 ? -12.116 0.086 -10.027 1.00 81.44 69 ASN A CA 1
ATOM 541 C C . ASN A 1 69 ? -12.147 -1.371 -9.517 1.00 81.44 69 ASN A C 1
ATOM 543 O O . ASN A 1 69 ? -11.524 -2.238 -10.119 1.00 81.44 69 ASN A O 1
ATOM 547 N N . GLY A 1 70 ? -12.828 -1.641 -8.399 1.00 86.69 70 GLY A N 1
ATOM 548 C CA . GLY A 1 70 ? -12.945 -2.962 -7.781 1.00 86.69 70 GLY A CA 1
ATOM 549 C C . GLY A 1 70 ? -11.789 -3.345 -6.854 1.00 86.69 70 GLY A C 1
ATOM 550 O O . GLY A 1 70 ? -11.929 -4.299 -6.088 1.00 86.69 70 GLY A O 1
ATOM 551 N N . ASN A 1 71 ? -10.678 -2.602 -6.859 1.00 86.31 71 ASN A N 1
ATOM 552 C CA . ASN A 1 71 ? -9.515 -2.921 -6.031 1.00 86.31 71 ASN A CA 1
ATOM 553 C C . ASN A 1 71 ? -9.772 -2.598 -4.564 1.00 86.31 71 ASN A C 1
ATOM 555 O O . ASN A 1 71 ? -10.445 -1.628 -4.239 1.00 86.31 71 ASN A O 1
ATOM 559 N N . ILE A 1 72 ? -9.201 -3.386 -3.658 1.00 91.38 72 ILE A N 1
ATOM 560 C CA . ILE A 1 72 ? -9.355 -3.149 -2.222 1.00 91.38 72 ILE A CA 1
ATOM 561 C C . ILE A 1 72 ? -8.733 -1.798 -1.851 1.00 91.38 72 ILE A C 1
ATOM 563 O O . ILE A 1 72 ? -7.580 -1.507 -2.182 1.00 91.38 72 ILE A O 1
ATOM 567 N N . TRP A 1 73 ? -9.495 -0.983 -1.126 1.00 90.31 73 TRP A N 1
ATOM 568 C CA . TRP A 1 73 ? -9.008 0.232 -0.499 1.00 90.31 73 TRP A CA 1
ATOM 569 C C . TRP A 1 73 ? -7.936 -0.133 0.526 1.00 90.31 73 TRP A C 1
ATOM 571 O O . TRP A 1 73 ? -8.190 -0.825 1.515 1.00 90.31 73 TRP A O 1
ATOM 581 N N . HIS A 1 74 ? -6.713 0.315 0.265 1.00 90.25 74 HIS A N 1
ATOM 582 C CA . HIS A 1 74 ? -5.547 -0.073 1.037 1.00 90.25 74 HIS A CA 1
ATOM 583 C C . HIS A 1 74 ? -4.553 1.086 1.096 1.00 90.25 74 HIS A C 1
ATOM 585 O O . HIS A 1 74 ? -4.101 1.587 0.066 1.00 90.25 74 HIS A O 1
ATOM 591 N N . ILE A 1 75 ? -4.189 1.497 2.310 1.00 90.44 75 ILE A N 1
ATOM 592 C CA . ILE A 1 75 ? -3.076 2.415 2.544 1.00 90.44 75 ILE A CA 1
ATOM 593 C C . ILE A 1 75 ? -1.856 1.570 2.889 1.00 90.44 75 ILE A C 1
ATOM 595 O O . ILE A 1 75 ? -1.736 1.078 4.008 1.00 90.44 75 ILE A O 1
ATOM 599 N N . ILE A 1 76 ? -0.939 1.429 1.937 1.00 90.56 76 ILE A N 1
ATOM 600 C CA . ILE A 1 76 ? 0.322 0.704 2.141 1.00 90.56 76 ILE A CA 1
ATOM 601 C C . ILE A 1 76 ? 1.093 1.296 3.327 1.00 90.56 76 ILE A C 1
ATOM 603 O O . ILE A 1 76 ? 1.145 2.520 3.467 1.00 90.56 76 ILE A O 1
ATOM 607 N N . ALA A 1 77 ? 1.741 0.452 4.136 1.00 92.25 77 ALA A N 1
ATOM 608 C CA . ALA A 1 77 ? 2.526 0.872 5.300 1.00 92.25 77 ALA A CA 1
ATOM 609 C C . ALA A 1 77 ? 3.503 2.015 4.970 1.00 92.25 77 ALA A C 1
ATOM 611 O O . ALA A 1 77 ? 3.539 3.027 5.669 1.00 92.25 77 ALA A O 1
ATOM 612 N N . TYR A 1 78 ? 4.203 1.921 3.835 1.00 91.50 78 TYR A N 1
ATOM 613 C CA . TYR A 1 78 ? 5.115 2.964 3.352 1.00 91.50 78 TYR A CA 1
ATOM 614 C C . TYR A 1 78 ? 4.451 4.339 3.152 1.00 91.50 78 TYR A C 1
ATOM 616 O O . TYR A 1 78 ? 5.099 5.372 3.295 1.00 91.50 78 TYR A O 1
ATOM 624 N N . ASN A 1 79 ? 3.151 4.403 2.862 1.00 90.19 79 ASN A N 1
ATOM 625 C CA . ASN A 1 79 ? 2.447 5.680 2.743 1.00 90.19 79 ASN A CA 1
ATOM 626 C C . ASN A 1 79 ? 2.134 6.310 4.111 1.00 90.19 79 ASN A C 1
ATOM 628 O O . ASN A 1 79 ? 1.924 7.520 4.172 1.00 90.19 79 ASN A O 1
ATOM 632 N N . LEU A 1 80 ? 2.169 5.550 5.213 1.00 90.75 80 LEU A N 1
ATOM 633 C CA . LEU A 1 80 ? 1.836 6.040 6.558 1.00 90.75 80 LEU A CA 1
ATOM 634 C C . LEU A 1 80 ? 2.822 7.093 7.084 1.00 90.75 80 LEU A C 1
ATOM 636 O O . LEU A 1 80 ? 2.433 7.968 7.856 1.00 90.75 80 LEU A O 1
ATOM 640 N N . ILE A 1 81 ? 4.083 7.070 6.635 1.00 91.19 81 ILE A N 1
ATOM 641 C CA . ILE A 1 81 ? 5.070 8.108 6.988 1.00 91.19 81 ILE A CA 1
ATOM 642 C C . ILE A 1 81 ? 4.806 9.442 6.266 1.00 91.19 81 ILE A C 1
ATOM 644 O O . ILE A 1 81 ? 5.375 10.474 6.635 1.00 91.19 81 ILE A O 1
ATOM 648 N N . LYS A 1 82 ? 3.948 9.442 5.238 1.00 86.81 82 LYS A N 1
ATOM 649 C CA . LYS A 1 82 ? 3.636 10.609 4.406 1.00 86.81 82 LYS A CA 1
ATOM 650 C C . LYS A 1 82 ? 2.345 11.277 4.882 1.00 86.81 82 LYS A C 1
ATOM 652 O O . LYS A 1 82 ? 1.452 10.642 5.436 1.00 86.81 82 LYS A O 1
ATOM 657 N N . ALA A 1 83 ? 2.226 12.588 4.673 1.00 80.25 83 ALA A N 1
ATOM 658 C CA . ALA A 1 83 ? 0.942 13.268 4.850 1.00 80.25 83 ALA A CA 1
ATOM 659 C C . ALA A 1 83 ? -0.050 12.784 3.771 1.00 80.25 83 ALA A C 1
ATOM 661 O O . ALA A 1 83 ? 0.389 12.559 2.644 1.00 80.25 83 ALA A O 1
ATOM 662 N N . PRO A 1 84 ? -1.355 12.633 4.072 1.00 83.56 84 PRO A N 1
ATOM 663 C CA . PRO A 1 84 ? -2.039 12.969 5.328 1.00 83.56 84 PRO A CA 1
ATOM 664 C C . PRO A 1 84 ? -2.061 11.839 6.380 1.00 83.56 84 PRO A C 1
ATOM 666 O O . PRO A 1 84 ? -2.741 11.964 7.394 1.00 83.56 84 PRO A O 1
ATOM 669 N N . TRP A 1 85 ? -1.330 10.742 6.174 1.00 85.81 85 TRP A N 1
ATOM 670 C CA . TRP A 1 85 ? -1.496 9.484 6.914 1.00 85.81 85 TRP A CA 1
ATOM 671 C C . TRP A 1 85 ? -0.700 9.374 8.224 1.00 85.81 85 TRP A C 1
ATOM 673 O O . TRP A 1 85 ? -0.928 8.446 8.997 1.00 85.81 85 TRP A O 1
ATOM 683 N N . LYS A 1 86 ? 0.170 10.341 8.536 1.00 86.88 86 LYS A N 1
ATOM 684 C CA . LYS A 1 86 ? 0.967 10.363 9.781 1.00 86.88 86 LYS A CA 1
ATOM 685 C C . LYS A 1 86 ? 0.171 10.112 11.078 1.00 86.88 86 LYS A C 1
ATOM 687 O O . LYS A 1 86 ? 0.694 9.400 11.932 1.00 86.88 86 LYS A O 1
ATOM 692 N N . PRO A 1 87 ? -1.064 10.624 11.268 1.00 88.50 87 PRO A N 1
ATOM 693 C CA . PRO A 1 87 ? -1.841 10.307 12.468 1.00 88.50 87 PRO A CA 1
ATOM 694 C C . PRO A 1 87 ? -2.149 8.810 12.610 1.00 88.50 87 PRO A C 1
ATOM 696 O O . PRO A 1 87 ? -2.120 8.285 13.720 1.00 88.50 87 PRO A O 1
ATOM 699 N N . LEU A 1 88 ? -2.391 8.110 11.495 1.00 88.81 88 LEU A N 1
ATOM 700 C CA . LEU A 1 88 ? -2.594 6.661 11.502 1.00 88.81 88 LEU A CA 1
ATOM 701 C C . LEU A 1 88 ? -1.308 5.917 11.861 1.00 88.81 88 LEU A C 1
ATOM 703 O O . LEU A 1 88 ? -1.373 4.943 12.603 1.00 88.81 88 LEU A O 1
ATOM 707 N N . LEU A 1 89 ? -0.144 6.403 11.414 1.00 91.75 89 LEU A N 1
ATOM 708 C CA . LEU A 1 89 ? 1.143 5.851 11.844 1.00 91.75 89 LEU A CA 1
ATOM 709 C C . LEU A 1 89 ? 1.314 5.947 13.364 1.00 91.75 89 LEU A C 1
ATOM 711 O O . LEU A 1 89 ? 1.747 4.987 13.991 1.00 91.75 89 LEU A O 1
ATOM 715 N N . SER A 1 90 ? 0.963 7.085 13.972 1.00 91.12 90 SER A N 1
ATOM 716 C CA . SER A 1 90 ? 1.056 7.259 15.427 1.00 91.12 90 SER A CA 1
ATOM 717 C C . SER A 1 90 ? 0.183 6.261 16.188 1.00 91.12 90 SER A C 1
ATOM 719 O O . SER A 1 90 ? 0.634 5.706 17.187 1.00 91.12 90 SER A O 1
ATOM 721 N N . ILE A 1 91 ? -1.037 6.008 15.704 1.00 91.44 91 ILE A N 1
ATOM 722 C CA . ILE A 1 91 ? -1.936 5.001 16.283 1.00 91.44 91 ILE A CA 1
ATOM 723 C C . ILE A 1 91 ? -1.347 3.601 16.092 1.00 91.44 91 ILE A C 1
ATOM 725 O O . ILE A 1 91 ? -1.220 2.862 17.060 1.00 91.44 91 ILE A O 1
ATOM 729 N N . ALA A 1 92 ? -0.913 3.260 14.877 1.00 91.62 92 ALA A N 1
ATOM 730 C CA . ALA A 1 92 ? -0.352 1.948 14.573 1.00 91.62 92 ALA A CA 1
ATOM 731 C C . ALA A 1 92 ? 0.901 1.635 15.410 1.00 91.62 92 ALA A C 1
ATOM 733 O O . ALA A 1 92 ? 1.050 0.514 15.884 1.00 91.62 92 ALA A O 1
ATOM 734 N N . LYS A 1 93 ? 1.759 2.632 15.660 1.00 93.44 93 LYS A N 1
ATOM 735 C CA . LYS A 1 93 ? 2.894 2.510 16.587 1.00 93.44 93 LYS A CA 1
ATOM 736 C C . LYS A 1 93 ? 2.442 2.299 18.031 1.00 93.44 93 LYS A C 1
ATOM 738 O O . LYS A 1 93 ? 2.945 1.412 18.706 1.00 93.44 93 LYS A O 1
ATOM 743 N N . LYS A 1 94 ? 1.504 3.124 18.511 1.00 93.31 94 LYS A N 1
ATOM 744 C CA . LYS A 1 94 ? 0.997 3.063 19.891 1.00 93.31 94 LYS A CA 1
ATOM 745 C C . LYS A 1 94 ? 0.386 1.697 20.210 1.00 93.31 94 LYS A C 1
ATOM 747 O O . LYS A 1 94 ? 0.600 1.177 21.297 1.00 93.31 94 LYS A O 1
ATOM 752 N N . GLU A 1 95 ? -0.347 1.130 19.260 1.00 92.56 95 GLU A N 1
ATOM 753 C CA . GLU A 1 95 ? -1.011 -0.171 19.387 1.00 92.56 95 GLU A CA 1
ATOM 754 C C . GLU A 1 95 ? -0.108 -1.347 18.957 1.00 92.56 95 GLU A C 1
ATOM 756 O O . GLU A 1 95 ? -0.583 -2.468 18.818 1.00 92.56 95 GLU A O 1
ATOM 761 N N . SER A 1 96 ? 1.194 -1.111 18.732 1.00 92.88 96 SER A N 1
ATOM 762 C CA . SER A 1 96 ? 2.179 -2.133 18.324 1.00 92.88 96 SER A CA 1
ATOM 763 C C . SER A 1 96 ? 1.785 -2.937 17.073 1.00 92.88 96 SER A C 1
ATOM 765 O O . SER A 1 96 ? 2.132 -4.106 16.933 1.00 92.88 96 SER A O 1
ATOM 767 N N . LEU A 1 97 ? 1.062 -2.309 16.139 1.00 91.56 97 LEU A N 1
ATOM 768 C CA . LEU A 1 97 ? 0.641 -2.930 14.878 1.00 91.56 97 LEU A CA 1
ATOM 769 C C . LEU A 1 97 ? 1.763 -2.947 13.834 1.00 91.56 97 LEU A C 1
ATOM 771 O O . LEU A 1 97 ? 1.715 -3.746 12.904 1.00 91.56 97 LEU A O 1
ATOM 775 N N . ILE A 1 98 ? 2.756 -2.064 13.977 1.00 91.31 98 ILE A N 1
ATOM 776 C CA . ILE A 1 98 ? 3.914 -1.952 13.085 1.00 91.31 98 ILE A CA 1
ATOM 777 C C . ILE A 1 98 ? 5.182 -1.957 13.931 1.00 91.31 98 ILE A C 1
ATOM 779 O O . ILE A 1 98 ? 5.296 -1.177 14.877 1.00 91.31 98 ILE A O 1
ATOM 783 N N . ASP A 1 99 ? 6.134 -2.802 13.547 1.00 91.00 99 ASP A N 1
ATOM 784 C CA . ASP A 1 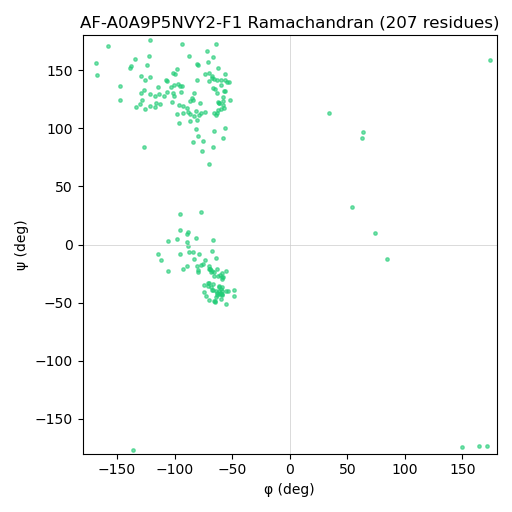99 ? 7.460 -2.875 14.154 1.00 91.00 99 ASP A CA 1
ATOM 785 C C . ASP A 1 99 ? 8.259 -1.568 13.970 1.00 91.00 99 ASP A C 1
ATOM 787 O O . ASP A 1 99 ? 8.217 -0.925 12.916 1.00 91.00 99 ASP A O 1
ATOM 791 N N . GLU A 1 100 ? 9.016 -1.166 14.994 1.00 91.94 100 GLU A N 1
ATOM 792 C CA . GLU A 1 100 ? 9.797 0.077 14.950 1.00 91.94 100 GLU A CA 1
ATOM 793 C C . GLU A 1 100 ? 10.930 0.027 13.922 1.00 91.94 100 GLU A C 1
ATOM 795 O O . GLU A 1 100 ? 11.217 1.042 13.281 1.00 91.94 100 GLU A O 1
ATOM 800 N N . GLY A 1 101 ? 11.533 -1.147 13.716 1.00 92.50 101 GLY A N 1
ATOM 801 C CA . GLY A 1 101 ? 12.516 -1.373 12.662 1.00 92.50 101 GLY A CA 1
ATOM 802 C C . GLY A 1 101 ? 11.911 -1.150 11.280 1.00 92.50 101 GLY A C 1
ATOM 803 O O . GLY A 1 101 ? 12.496 -0.443 10.464 1.00 92.50 101 GLY A O 1
ATOM 804 N N . VAL A 1 102 ? 10.690 -1.639 11.048 1.00 91.50 102 VAL A N 1
ATOM 805 C CA . VAL A 1 102 ? 9.947 -1.385 9.802 1.00 91.50 102 VAL A CA 1
ATOM 806 C C . VAL A 1 102 ? 9.672 0.110 9.608 1.00 91.50 102 VAL A C 1
ATOM 808 O O . VAL A 1 102 ? 9.810 0.625 8.498 1.00 91.50 102 VAL A O 1
ATOM 811 N N . VAL A 1 103 ? 9.330 0.845 10.672 1.00 93.25 103 VAL A N 1
ATOM 812 C CA . VAL A 1 103 ? 9.161 2.309 10.594 1.00 93.25 103 VAL A CA 1
ATOM 813 C C . VAL A 1 103 ? 10.464 3.018 10.238 1.00 93.25 103 VAL A C 1
ATOM 815 O O . VAL A 1 103 ? 10.445 3.913 9.389 1.00 93.25 103 VAL A O 1
ATOM 818 N N . SER A 1 104 ? 11.577 2.614 10.849 1.00 93.50 104 SER A N 1
ATOM 819 C CA . SER A 1 104 ? 12.906 3.147 10.541 1.00 93.50 104 SER A CA 1
ATOM 820 C C . SER A 1 104 ? 13.274 2.902 9.077 1.00 93.50 104 SER A C 1
ATOM 822 O O . SER A 1 104 ? 13.644 3.839 8.370 1.00 93.50 104 SER A O 1
ATOM 824 N N . ASP A 1 105 ? 13.070 1.680 8.579 1.00 92.31 105 ASP A N 1
ATOM 825 C CA . ASP A 1 105 ? 13.312 1.338 7.176 1.00 92.31 105 ASP A CA 1
ATOM 826 C C . ASP A 1 105 ? 12.524 2.261 6.247 1.00 92.31 105 ASP A C 1
ATOM 828 O O . ASP A 1 105 ? 13.105 2.904 5.376 1.00 92.31 105 ASP A O 1
ATOM 832 N N . MET A 1 106 ? 11.215 2.415 6.481 1.00 92.19 106 MET A N 1
ATOM 833 C CA . MET A 1 106 ? 10.365 3.298 5.677 1.00 92.19 106 MET A CA 1
ATOM 834 C C . MET A 1 106 ? 10.889 4.738 5.628 1.00 92.19 106 MET A C 1
ATOM 836 O O . MET A 1 106 ? 10.828 5.367 4.573 1.00 92.19 106 MET A O 1
ATOM 840 N N . GLN A 1 107 ? 11.398 5.262 6.747 1.00 91.06 107 GLN A N 1
ATOM 841 C CA . GLN A 1 107 ? 11.955 6.616 6.837 1.00 91.06 107 GLN A CA 1
ATOM 842 C C . GLN A 1 107 ? 13.294 6.760 6.103 1.00 91.06 107 GLN A C 1
ATOM 844 O O . GLN A 1 107 ? 13.562 7.823 5.545 1.00 91.06 107 GLN A O 1
ATOM 849 N N . ASN A 1 108 ? 14.104 5.700 6.079 1.00 91.56 108 ASN A N 1
ATOM 850 C CA . ASN A 1 108 ? 15.408 5.675 5.415 1.00 91.56 108 ASN A CA 1
ATOM 851 C C . ASN A 1 108 ? 15.306 5.457 3.899 1.00 91.56 108 ASN A C 1
ATOM 853 O O . ASN A 1 108 ? 16.246 5.760 3.161 1.00 91.56 108 ASN A O 1
ATOM 857 N N . LEU A 1 109 ? 14.172 4.954 3.407 1.00 89.88 109 LEU A N 1
ATOM 858 C CA . LEU A 1 109 ? 13.932 4.805 1.976 1.00 89.88 109 LEU A CA 1
ATOM 859 C C . LEU A 1 109 ? 13.851 6.179 1.290 1.00 89.88 109 LEU A C 1
ATOM 861 O O . LEU A 1 109 ? 12.885 6.927 1.463 1.00 89.88 109 LEU A O 1
ATOM 865 N N . ALA A 1 110 ? 14.831 6.470 0.426 1.00 75.38 110 ALA A N 1
ATOM 866 C CA . ALA A 1 110 ? 14.848 7.625 -0.476 1.00 75.38 110 ALA A CA 1
ATOM 867 C C . ALA A 1 110 ? 13.803 7.461 -1.595 1.00 75.38 110 ALA A C 1
ATOM 869 O O . ALA A 1 110 ? 14.115 7.195 -2.755 1.00 75.38 110 ALA A O 1
ATOM 870 N N . GLY A 1 111 ? 12.530 7.539 -1.219 1.00 71.81 111 GLY A N 1
ATOM 871 C CA . GLY A 1 111 ? 11.425 7.271 -2.120 1.00 71.81 111 GLY A CA 1
ATOM 872 C C . GLY A 1 111 ? 10.856 8.493 -2.818 1.00 71.81 111 GLY A C 1
ATOM 873 O O . GLY A 1 111 ? 11.205 9.636 -2.523 1.00 71.81 111 GLY A O 1
ATOM 874 N N . PRO A 1 112 ? 9.944 8.252 -3.768 1.00 69.50 112 PRO A N 1
ATOM 875 C CA . PRO A 1 112 ? 9.330 9.313 -4.532 1.00 69.50 112 PRO A CA 1
ATOM 876 C C . PRO A 1 112 ? 8.530 10.258 -3.630 1.00 69.50 112 PRO A C 1
ATOM 878 O O . PRO A 1 112 ? 7.948 9.848 -2.622 1.00 69.50 112 PRO A O 1
ATOM 881 N N . SER A 1 113 ? 8.414 11.517 -4.047 1.00 73.19 113 SER A N 1
ATOM 882 C CA . SER A 1 113 ? 7.535 12.496 -3.396 1.00 73.19 113 SER A CA 1
ATOM 883 C C . SER A 1 113 ? 6.050 12.114 -3.482 1.00 73.19 113 SER A C 1
ATOM 885 O O . SER A 1 113 ? 5.260 12.552 -2.649 1.00 73.19 113 SER A O 1
ATOM 887 N N . TYR A 1 114 ? 5.667 11.261 -4.441 1.00 74.88 114 TYR A N 1
ATOM 888 C CA . TYR A 1 114 ? 4.300 10.758 -4.589 1.00 74.88 114 TYR A CA 1
ATOM 889 C C . TYR A 1 114 ? 4.033 9.489 -3.757 1.00 74.88 114 TYR A C 1
ATOM 891 O O . TYR A 1 114 ? 4.946 8.799 -3.290 1.00 74.88 114 TYR A O 1
ATOM 899 N N . GLN A 1 115 ? 2.750 9.190 -3.557 1.00 81.25 115 GLN A N 1
ATOM 900 C CA . GLN A 1 115 ? 2.279 7.982 -2.880 1.00 81.25 115 GLN A CA 1
ATOM 901 C C . GLN A 1 115 ? 2.016 6.893 -3.924 1.00 81.25 115 GLN A C 1
ATOM 903 O O . GLN A 1 115 ? 1.122 7.081 -4.752 1.00 81.25 115 GLN A O 1
ATOM 908 N N . PRO A 1 116 ? 2.783 5.789 -3.951 1.00 81.06 116 PRO A N 1
ATOM 909 C CA . PRO A 1 116 ? 2.456 4.676 -4.828 1.00 81.06 116 PRO A CA 1
ATOM 910 C C . PRO A 1 116 ? 1.061 4.129 -4.507 1.00 81.06 116 PRO A C 1
ATOM 912 O O . PRO A 1 116 ? 0.698 3.987 -3.336 1.00 81.06 116 PRO A O 1
ATOM 915 N N . SER A 1 117 ? 0.294 3.830 -5.556 1.00 81.38 117 SER A N 1
ATOM 916 C CA . SER A 1 117 ? -0.957 3.084 -5.440 1.00 81.38 117 SER A CA 1
ATOM 917 C C . SER A 1 117 ? -0.662 1.593 -5.315 1.00 81.38 117 SER A C 1
ATOM 919 O O . SER A 1 117 ? 0.361 1.115 -5.815 1.00 81.38 117 SER A O 1
ATOM 921 N N . THR A 1 118 ? -1.583 0.852 -4.701 1.00 79.19 118 THR A N 1
ATOM 922 C CA . THR A 1 118 ? -1.491 -0.608 -4.542 1.00 79.19 118 THR A CA 1
ATOM 923 C C . THR A 1 118 ? -1.265 -1.313 -5.881 1.00 79.19 118 THR A C 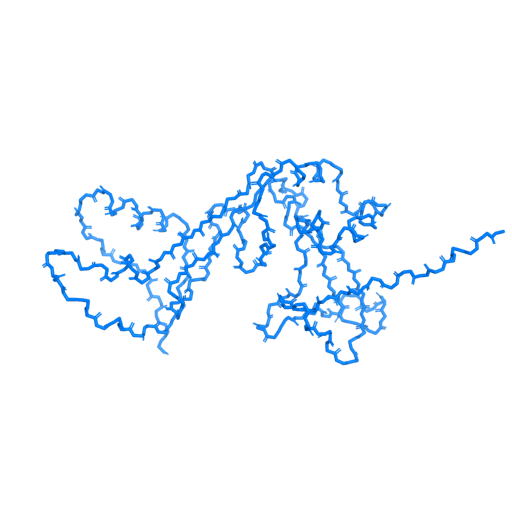1
ATOM 925 O O . THR A 1 118 ? -0.412 -2.186 -5.977 1.00 79.19 118 THR A O 1
ATOM 928 N N . ASP A 1 119 ? -1.934 -0.853 -6.939 1.00 79.62 119 ASP A N 1
ATOM 929 C CA . ASP A 1 119 ? -1.871 -1.452 -8.281 1.00 79.62 119 ASP A CA 1
ATOM 930 C C . ASP A 1 119 ? -0.521 -1.241 -8.981 1.00 79.62 119 ASP A C 1
ATOM 932 O O . ASP A 1 119 ? -0.191 -1.918 -9.955 1.00 79.62 119 ASP A O 1
ATOM 936 N N . SER A 1 120 ? 0.261 -0.269 -8.507 1.00 83.06 120 SER A N 1
ATOM 937 C CA . SER A 1 120 ? 1.583 0.038 -9.048 1.00 83.06 120 SER A CA 1
ATOM 938 C C . SER A 1 120 ? 2.719 -0.645 -8.290 1.00 83.06 120 SER A C 1
ATOM 940 O O . SER A 1 120 ? 3.857 -0.550 -8.745 1.00 83.06 120 SER A O 1
ATOM 942 N N . LEU A 1 121 ? 2.442 -1.297 -7.155 1.00 87.81 121 LEU A N 1
ATOM 943 C CA . LEU A 1 121 ? 3.462 -1.816 -6.247 1.00 87.81 121 LEU A CA 1
ATOM 944 C C . LEU A 1 121 ? 3.819 -3.277 -6.504 1.00 87.81 121 LEU A C 1
ATOM 946 O O . LEU A 1 121 ? 2.956 -4.144 -6.640 1.00 87.81 121 LEU A O 1
ATOM 950 N N . HIS A 1 122 ? 5.120 -3.536 -6.469 1.00 88.31 122 HIS A N 1
ATOM 951 C CA . HIS A 1 122 ? 5.708 -4.865 -6.482 1.00 88.31 122 HIS A CA 1
ATOM 952 C C . HIS A 1 122 ? 6.662 -5.010 -5.311 1.00 88.31 122 HIS A C 1
ATOM 954 O O . HIS A 1 122 ? 7.493 -4.134 -5.080 1.00 88.31 122 HIS A O 1
ATOM 960 N N . TYR A 1 123 ? 6.554 -6.120 -4.596 1.00 87.50 123 TYR A N 1
ATOM 961 C CA . TYR A 1 123 ? 7.394 -6.396 -3.429 1.00 87.50 123 TYR A CA 1
ATOM 962 C C . TYR A 1 123 ? 8.465 -7.444 -3.714 1.00 87.50 123 TYR A C 1
ATOM 964 O O . TYR A 1 123 ? 9.517 -7.463 -3.078 1.00 87.50 123 TYR A O 1
ATOM 972 N N . GLU A 1 124 ? 8.224 -8.274 -4.725 1.00 85.06 124 GLU A N 1
ATOM 973 C CA . GLU A 1 124 ? 9.159 -9.278 -5.215 1.00 85.06 124 GLU A CA 1
ATOM 974 C C . GLU A 1 124 ? 9.453 -9.004 -6.684 1.00 85.06 124 GLU A C 1
ATOM 976 O O . GLU A 1 124 ? 8.602 -8.507 -7.430 1.00 85.06 124 GLU A O 1
ATOM 981 N N . PHE A 1 125 ? 10.699 -9.255 -7.088 1.00 78.19 125 PHE A N 1
ATOM 982 C CA . PHE A 1 125 ? 11.124 -8.914 -8.436 1.00 78.19 125 PHE A CA 1
ATOM 983 C C . PHE A 1 125 ? 10.427 -9.780 -9.471 1.00 78.19 125 PHE A C 1
ATOM 985 O O . PHE A 1 125 ? 10.367 -9.340 -10.594 1.00 78.19 125 PHE A O 1
ATOM 992 N N . ASP A 1 126 ? 9.922 -10.965 -9.137 1.00 79.25 126 ASP A N 1
ATOM 993 C CA . ASP A 1 126 ? 9.237 -11.913 -10.021 1.00 79.25 126 ASP A CA 1
ATOM 994 C C . ASP A 1 126 ? 7.701 -11.833 -9.945 1.00 79.25 126 ASP A C 1
ATOM 996 O O . ASP A 1 126 ? 7.005 -12.593 -10.626 1.00 79.25 126 ASP A O 1
ATOM 1000 N N . GLN A 1 127 ? 7.164 -10.874 -9.184 1.00 82.62 127 GLN A N 1
ATOM 1001 C CA . GLN A 1 127 ? 5.728 -10.680 -9.042 1.00 82.62 127 GLN A CA 1
ATOM 1002 C C . GLN A 1 127 ? 5.096 -10.326 -10.401 1.00 82.62 127 GLN A C 1
ATOM 1004 O O . GLN A 1 127 ? 5.482 -9.332 -11.028 1.00 82.62 127 GLN A O 1
ATOM 1009 N N . PRO A 1 128 ? 4.105 -11.102 -10.877 1.00 83.25 128 PRO A N 1
ATOM 1010 C CA . PRO A 1 128 ? 3.452 -10.796 -12.134 1.00 83.25 128 PRO A CA 1
ATOM 1011 C C . PRO A 1 128 ? 2.598 -9.537 -12.010 1.00 83.25 128 PRO A C 1
ATOM 1013 O O . PRO A 1 128 ? 1.979 -9.290 -10.972 1.00 83.25 128 PRO A O 1
ATOM 1016 N N . PHE A 1 129 ? 2.497 -8.780 -13.099 1.00 82.81 129 PHE A N 1
ATOM 1017 C CA . PHE A 1 129 ? 1.663 -7.584 -13.147 1.00 82.81 129 PHE A CA 1
ATOM 1018 C C . PHE A 1 129 ? 0.883 -7.473 -14.446 1.00 82.81 129 PHE A C 1
ATOM 1020 O O . PHE A 1 129 ? 1.285 -8.002 -15.482 1.00 82.81 129 PHE A O 1
ATOM 1027 N N . ILE A 1 130 ? -0.249 -6.778 -14.367 1.00 81.38 130 ILE A N 1
ATOM 1028 C CA . ILE A 1 130 ? -1.091 -6.480 -15.520 1.00 81.38 130 ILE A CA 1
ATOM 1029 C C . ILE A 1 130 ? -0.532 -5.234 -16.200 1.00 81.38 130 ILE A C 1
ATOM 1031 O O . ILE A 1 130 ? -0.356 -4.198 -15.562 1.00 81.38 130 ILE A O 1
ATOM 1035 N N . LEU A 1 131 ? -0.224 -5.344 -17.483 1.00 80.88 131 LEU A N 1
ATOM 1036 C CA . LEU A 1 131 ? 0.090 -4.243 -18.374 1.00 80.88 131 LEU A CA 1
ATOM 1037 C C . LEU A 1 131 ? -1.174 -3.905 -19.160 1.00 80.88 131 LEU A C 1
ATOM 1039 O O . LEU A 1 131 ? -1.618 -4.707 -19.974 1.00 80.88 131 LEU A O 1
ATOM 1043 N N . ASP A 1 132 ? -1.728 -2.730 -18.891 1.00 78.56 132 ASP A N 1
ATOM 1044 C CA . ASP A 1 132 ? -2.832 -2.153 -19.648 1.00 78.56 132 ASP A CA 1
ATOM 1045 C C . ASP A 1 132 ? -2.279 -1.333 -20.823 1.00 78.56 132 ASP A C 1
ATOM 1047 O O . ASP A 1 132 ? -1.570 -0.343 -20.619 1.00 78.56 132 ASP A O 1
ATOM 1051 N N . LEU A 1 133 ? -2.554 -1.798 -22.043 1.00 78.94 133 LEU A N 1
ATOM 1052 C CA . LEU A 1 133 ? -2.052 -1.214 -23.287 1.00 78.94 133 LEU A CA 1
ATOM 1053 C C . LEU A 1 133 ? -2.821 0.039 -23.727 1.00 78.94 133 LEU A C 1
ATOM 1055 O O . LEU A 1 133 ? -2.364 0.721 -24.644 1.00 78.94 133 LEU A O 1
ATOM 1059 N N . GLU A 1 134 ? -3.931 0.378 -23.061 1.00 76.69 134 GLU A N 1
ATOM 1060 C CA . GLU A 1 134 ? -4.661 1.627 -23.319 1.00 76.69 134 GLU A CA 1
ATOM 1061 C C . GLU A 1 134 ? -3.833 2.864 -22.942 1.00 76.69 134 GLU A C 1
ATOM 1063 O O . GLU A 1 134 ? -4.026 3.956 -23.481 1.00 76.69 134 GLU A O 1
ATOM 1068 N N . HIS A 1 135 ? -2.870 2.694 -22.035 1.00 75.88 135 HIS A N 1
ATOM 1069 C CA . HIS A 1 135 ? -2.016 3.762 -21.545 1.00 75.88 135 HIS A CA 1
ATOM 1070 C C . HIS A 1 135 ? -0.672 3.791 -22.281 1.00 75.88 135 HIS A C 1
ATOM 1072 O O . HIS A 1 135 ? -0.021 2.770 -22.500 1.00 75.88 135 HIS A O 1
ATOM 1078 N N . SER A 1 136 ? -0.197 4.997 -22.613 1.00 74.31 136 SER A N 1
ATOM 1079 C CA . SER A 1 136 ? 1.063 5.169 -23.348 1.00 74.31 136 SER A CA 1
ATOM 1080 C C . SER A 1 136 ? 2.311 4.806 -22.543 1.00 74.31 136 SER A C 1
ATOM 1082 O O . SER A 1 136 ? 3.359 4.499 -23.117 1.00 74.31 136 SER A O 1
ATOM 1084 N N . PHE A 1 137 ? 2.202 4.797 -21.215 1.00 79.88 137 PHE A N 1
ATOM 1085 C CA . PHE A 1 137 ? 3.282 4.437 -20.314 1.00 79.88 137 PHE A CA 1
ATOM 1086 C C . PHE A 1 137 ? 2.804 3.565 -19.153 1.00 79.88 137 PHE A C 1
ATOM 1088 O O . PHE A 1 137 ? 1.683 3.698 -18.668 1.00 79.88 137 PHE A O 1
ATOM 1095 N N . ILE A 1 138 ? 3.703 2.728 -18.636 1.00 83.00 138 ILE A N 1
ATOM 1096 C CA . ILE A 1 138 ? 3.518 2.018 -17.370 1.00 83.00 138 ILE A CA 1
ATOM 1097 C C . ILE A 1 138 ? 4.416 2.658 -16.328 1.00 83.00 138 ILE A C 1
ATOM 1099 O O . ILE A 1 138 ? 5.615 2.812 -16.544 1.00 83.00 138 ILE A O 1
ATOM 1103 N N . SER A 1 139 ? 3.850 2.960 -15.165 1.00 85.50 139 SER A N 1
ATOM 1104 C CA . SER A 1 139 ? 4.610 3.295 -13.965 1.00 85.50 139 SER A CA 1
ATOM 1105 C C . SER A 1 139 ? 4.415 2.191 -12.930 1.00 85.50 139 SER A C 1
ATOM 1107 O O . SER A 1 139 ? 3.284 1.928 -12.514 1.00 85.50 139 SER A O 1
ATOM 1109 N N . ARG A 1 140 ? 5.511 1.565 -12.499 1.00 86.88 140 ARG A N 1
ATOM 1110 C CA . ARG A 1 140 ? 5.548 0.595 -11.398 1.00 86.88 140 ARG A CA 1
ATOM 1111 C C . ARG A 1 140 ? 6.549 1.021 -10.336 1.00 86.88 140 ARG A C 1
ATOM 1113 O O . ARG A 1 140 ? 7.493 1.754 -10.617 1.00 86.88 140 ARG A O 1
ATOM 1120 N N . VAL A 1 141 ? 6.330 0.574 -9.111 1.00 88.38 141 VAL A N 1
ATOM 1121 C CA . VAL A 1 141 ? 7.189 0.826 -7.962 1.00 88.38 141 VAL A CA 1
ATOM 1122 C C . VAL A 1 141 ? 7.561 -0.512 -7.360 1.00 88.38 141 VAL A C 1
ATOM 1124 O O . VAL A 1 141 ? 6.704 -1.243 -6.881 1.00 88.38 141 VAL A O 1
ATOM 1127 N N . PHE A 1 142 ? 8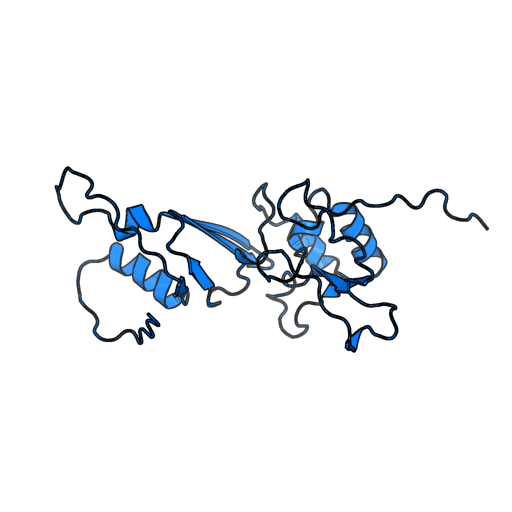.847 -0.822 -7.382 1.00 88.81 142 PHE A N 1
ATOM 1128 C CA . PHE A 1 142 ? 9.400 -1.914 -6.609 1.00 88.81 142 PHE A CA 1
ATOM 1129 C C . PHE A 1 142 ? 9.705 -1.407 -5.202 1.00 88.81 142 PHE A C 1
ATOM 1131 O O . PHE A 1 142 ? 10.379 -0.385 -5.059 1.00 88.81 142 PHE A O 1
ATOM 1138 N N . LEU A 1 143 ? 9.185 -2.079 -4.182 1.00 89.38 143 LEU A N 1
ATOM 1139 C CA . LEU A 1 143 ? 9.306 -1.686 -2.786 1.00 89.38 143 LEU A CA 1
ATOM 1140 C C . LEU A 1 143 ? 9.703 -2.890 -1.936 1.00 89.38 143 LEU A C 1
ATOM 1142 O O . LEU A 1 143 ? 8.941 -3.838 -1.794 1.00 89.38 143 LEU A O 1
ATOM 1146 N N . ASN A 1 144 ? 10.863 -2.807 -1.300 1.00 89.00 144 ASN A N 1
ATOM 1147 C CA . ASN A 1 144 ? 11.283 -3.725 -0.249 1.00 89.00 144 ASN A CA 1
ATOM 1148 C C . ASN A 1 144 ? 11.919 -2.932 0.907 1.00 89.00 144 ASN A C 1
ATOM 1150 O O . ASN A 1 144 ? 11.961 -1.701 0.877 1.00 89.00 144 ASN A O 1
ATOM 1154 N N . ARG A 1 145 ? 12.423 -3.628 1.931 1.00 89.56 145 ARG A N 1
ATOM 1155 C CA . ARG A 1 145 ? 12.996 -2.990 3.130 1.00 89.56 145 ARG A CA 1
ATOM 1156 C C . ARG A 1 145 ? 14.182 -2.057 2.859 1.00 89.56 145 ARG A C 1
ATOM 1158 O O . ARG A 1 145 ? 14.393 -1.132 3.629 1.00 89.56 145 ARG A O 1
ATOM 1165 N N . SER A 1 146 ? 14.952 -2.282 1.797 1.00 87.94 146 SER A N 1
ATOM 1166 C CA . SER A 1 146 ? 16.181 -1.527 1.515 1.00 87.94 146 SER A CA 1
ATOM 1167 C C . SER A 1 146 ? 16.088 -0.626 0.289 1.00 87.94 146 SER A C 1
ATOM 1169 O O . SER A 1 146 ? 16.978 0.187 0.050 1.00 87.94 146 SER A O 1
ATOM 1171 N N . THR A 1 147 ? 15.064 -0.780 -0.546 1.00 87.31 147 THR A N 1
ATOM 1172 C CA . THR A 1 147 ? 14.970 -0.092 -1.828 1.00 87.31 147 THR A CA 1
ATOM 1173 C C . THR A 1 147 ? 13.526 0.210 -2.182 1.00 87.31 147 THR A C 1
ATOM 1175 O O . THR A 1 147 ? 12.638 -0.636 -2.114 1.00 87.31 147 THR A O 1
ATOM 1178 N N . ILE A 1 148 ? 13.329 1.434 -2.658 1.00 89.38 148 ILE A N 1
ATOM 1179 C CA . ILE A 1 148 ? 12.146 1.842 -3.393 1.00 89.38 148 ILE A CA 1
ATOM 1180 C C . ILE A 1 148 ? 12.601 2.346 -4.758 1.00 89.38 148 ILE A C 1
ATOM 1182 O O . ILE A 1 148 ? 13.393 3.280 -4.863 1.00 89.38 148 ILE A O 1
ATOM 1186 N N . HIS A 1 149 ? 12.132 1.702 -5.819 1.00 86.88 149 HIS A N 1
ATOM 1187 C CA . HIS A 1 149 ? 12.530 2.034 -7.177 1.00 86.88 149 HIS A CA 1
ATOM 1188 C C . HIS A 1 149 ? 11.305 2.196 -8.060 1.00 86.88 149 HIS A C 1
ATOM 1190 O O . HIS A 1 149 ? 10.515 1.269 -8.227 1.00 86.88 149 HIS A O 1
ATOM 1196 N N . ARG A 1 150 ? 11.152 3.381 -8.652 1.00 86.62 150 ARG A N 1
ATOM 1197 C CA . ARG A 1 150 ? 10.137 3.607 -9.674 1.00 86.62 150 ARG A CA 1
ATOM 1198 C C . ARG A 1 150 ? 10.697 3.213 -11.030 1.00 86.62 150 ARG A C 1
ATOM 1200 O O . ARG A 1 150 ? 11.665 3.804 -11.493 1.00 86.62 150 ARG A O 1
ATOM 1207 N N . PHE A 1 151 ? 9.999 2.311 -11.692 1.00 83.81 151 PHE A N 1
ATOM 1208 C CA . PHE A 1 151 ? 10.192 1.994 -13.089 1.00 83.81 151 PHE A CA 1
ATOM 1209 C C . PHE A 1 151 ? 9.113 2.692 -13.932 1.00 83.81 151 PHE A C 1
ATOM 1211 O O . PHE A 1 151 ? 7.921 2.576 -13.640 1.00 83.81 151 PHE A O 1
ATOM 1218 N N . LEU A 1 152 ? 9.529 3.436 -14.957 1.00 83.69 152 LEU A N 1
ATOM 1219 C CA . LEU A 1 152 ? 8.645 4.073 -15.934 1.00 83.69 152 LEU A CA 1
ATOM 1220 C C . LEU A 1 152 ? 9.005 3.553 -17.325 1.00 83.69 152 LEU A C 1
ATOM 1222 O O . LEU A 1 152 ? 10.170 3.605 -17.715 1.00 83.69 152 LEU A O 1
ATOM 1226 N N . TRP A 1 153 ? 8.009 3.093 -18.071 1.00 81.31 153 TRP A N 1
ATOM 1227 C CA . TRP A 1 153 ? 8.191 2.563 -19.416 1.00 81.31 153 TRP A CA 1
ATOM 1228 C C . TRP A 1 153 ? 7.243 3.223 -20.396 1.00 81.31 153 TRP A C 1
ATOM 1230 O O . TRP A 1 153 ? 6.037 3.155 -20.187 1.00 81.31 153 TRP A O 1
ATOM 1240 N N . ASN A 1 154 ? 7.769 3.810 -21.469 1.00 81.31 154 ASN A N 1
ATOM 1241 C CA . ASN A 1 154 ? 6.961 4.285 -22.585 1.00 81.31 154 ASN A CA 1
ATOM 1242 C C . ASN A 1 154 ? 6.689 3.125 -23.552 1.00 81.31 154 ASN A C 1
ATOM 1244 O O . ASN A 1 154 ? 7.462 2.860 -24.472 1.00 81.31 154 ASN A O 1
ATOM 1248 N N . VAL A 1 155 ? 5.610 2.390 -23.289 1.00 75.00 155 VAL A N 1
ATOM 1249 C CA . VAL A 1 155 ? 5.274 1.149 -23.996 1.00 75.00 155 VAL A CA 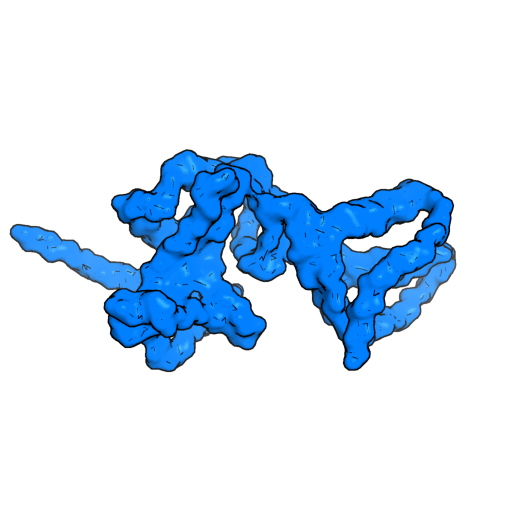1
ATOM 1250 C C . VAL A 1 155 ? 5.016 1.413 -25.468 1.00 75.00 155 VAL A C 1
ATOM 1252 O O . VAL A 1 155 ? 5.499 0.660 -26.310 1.00 75.00 155 VAL A O 1
ATOM 1255 N N . LEU A 1 156 ? 4.305 2.494 -25.796 1.00 70.25 156 LEU A N 1
ATOM 1256 C CA . LEU A 1 156 ? 3.995 2.801 -27.188 1.00 70.25 156 LEU A CA 1
ATOM 1257 C C . LEU A 1 156 ? 5.248 3.241 -27.950 1.00 70.25 156 LEU A C 1
ATOM 1259 O O . LEU A 1 156 ? 5.519 2.702 -29.020 1.00 70.25 156 LEU A O 1
ATOM 1263 N N . GLU A 1 157 ? 6.055 4.154 -27.402 1.00 70.25 157 GLU A N 1
ATOM 1264 C CA . GLU A 1 157 ? 7.293 4.552 -28.087 1.00 70.25 157 GLU A CA 1
ATOM 1265 C C . GLU A 1 157 ? 8.229 3.368 -28.295 1.00 70.25 157 GLU A C 1
ATOM 1267 O O . GLU A 1 157 ? 8.788 3.211 -29.377 1.00 70.25 157 GLU A O 1
ATOM 1272 N N . ASP A 1 158 ? 8.382 2.510 -27.290 1.00 69.19 158 ASP A N 1
ATOM 1273 C CA . ASP A 1 158 ? 9.299 1.390 -27.397 1.00 69.19 158 ASP A CA 1
ATOM 1274 C C . ASP A 1 158 ? 8.758 0.284 -28.304 1.00 69.19 158 ASP A C 1
ATOM 1276 O O . ASP A 1 158 ? 9.529 -0.296 -29.071 1.00 69.19 158 ASP A O 1
ATOM 1280 N N . MET A 1 159 ? 7.473 -0.061 -28.255 1.00 70.25 159 MET A N 1
ATOM 1281 C CA . MET A 1 159 ? 6.922 -1.104 -29.129 1.00 70.25 159 MET A CA 1
ATOM 1282 C C . MET A 1 159 ? 6.830 -0.658 -30.588 1.00 70.25 159 MET A C 1
ATOM 1284 O O . MET A 1 159 ? 7.090 -1.477 -31.468 1.00 70.25 159 MET A O 1
ATOM 1288 N N . TYR A 1 160 ? 6.521 0.617 -30.838 1.00 67.12 160 TYR A N 1
ATOM 1289 C CA . TYR A 1 160 ? 6.228 1.123 -32.180 1.00 67.12 160 TYR A CA 1
ATOM 1290 C C . TYR A 1 160 ? 7.340 1.968 -32.796 1.00 67.12 160 TYR A C 1
ATOM 1292 O O . TYR A 1 160 ? 7.163 2.443 -33.916 1.00 67.12 160 TYR A O 1
ATOM 1300 N N . ARG A 1 161 ? 8.498 2.144 -32.136 1.00 65.62 161 ARG A N 1
ATOM 1301 C CA . ARG A 1 161 ? 9.646 2.794 -32.785 1.00 65.62 161 ARG A CA 1
ATOM 1302 C C . ARG A 1 161 ? 10.002 2.017 -34.057 1.00 65.62 161 ARG A C 1
ATOM 1304 O O . ARG A 1 161 ? 10.390 0.848 -33.945 1.00 65.62 161 ARG A O 1
ATOM 1311 N N . PRO A 1 162 ? 9.903 2.631 -35.252 1.00 62.56 162 PRO A N 1
ATOM 1312 C CA . PRO A 1 162 ? 10.249 1.950 -36.488 1.00 62.56 162 PRO A CA 1
ATOM 1313 C C . PRO A 1 162 ? 11.690 1.447 -36.401 1.00 62.56 162 PRO A C 1
ATOM 1315 O O . PRO A 1 162 ? 12.598 2.187 -36.012 1.00 62.56 162 PRO A O 1
ATOM 1318 N N . ARG A 1 163 ? 11.931 0.183 -36.761 1.00 59.53 163 ARG A N 1
ATOM 1319 C CA . ARG A 1 163 ? 13.301 -0.319 -36.931 1.00 59.53 163 ARG A CA 1
ATOM 1320 C C . ARG A 1 163 ? 13.849 0.206 -38.259 1.00 59.53 163 ARG A C 1
ATOM 1322 O O . ARG A 1 163 ? 13.843 -0.514 -39.248 1.00 59.53 163 ARG A O 1
ATOM 1329 N N . GLY A 1 164 ? 14.314 1.454 -38.299 1.00 63.44 164 GLY A N 1
ATOM 1330 C CA . GLY A 1 164 ? 14.945 2.019 -39.496 1.00 63.44 164 GLY A CA 1
ATOM 1331 C C . GLY A 1 164 ? 14.764 3.526 -39.661 1.00 63.44 164 GLY A C 1
ATOM 1332 O O . GLY A 1 164 ? 14.231 4.202 -38.790 1.00 63.44 164 GLY A O 1
ATOM 1333 N N . LYS A 1 165 ? 15.222 4.053 -40.805 1.00 56.53 165 LYS A N 1
ATOM 1334 C CA . LYS A 1 165 ? 15.148 5.479 -41.186 1.00 56.53 165 LYS A CA 1
ATOM 1335 C C . LYS A 1 165 ? 13.750 5.913 -41.667 1.00 56.53 165 LYS A C 1
ATOM 1337 O O . LYS A 1 165 ? 13.649 6.808 -42.503 1.00 56.53 165 LYS A O 1
ATOM 1342 N N . GLU A 1 166 ? 12.677 5.276 -41.209 1.00 60.03 166 GLU A N 1
ATOM 1343 C CA . GLU A 1 166 ? 11.328 5.722 -41.568 1.00 60.03 166 GLU A CA 1
ATOM 1344 C C . GLU A 1 166 ? 10.998 7.004 -40.798 1.00 60.03 166 GLU A C 1
ATOM 1346 O O . GLU A 1 166 ? 10.940 7.030 -39.572 1.00 60.03 166 GLU A O 1
ATOM 1351 N N . THR A 1 167 ? 10.848 8.101 -41.538 1.00 57.50 167 THR A N 1
ATOM 1352 C CA . THR A 1 167 ? 10.725 9.468 -41.010 1.00 57.50 167 THR A CA 1
ATOM 1353 C C . THR A 1 167 ? 9.290 9.890 -40.714 1.00 57.50 167 THR A C 1
ATOM 1355 O O . THR A 1 167 ? 9.063 11.029 -40.307 1.00 57.50 167 THR A O 1
ATOM 1358 N N . LYS A 1 168 ? 8.308 9.003 -40.908 1.00 58.75 168 LYS A N 1
ATOM 1359 C CA . LYS A 1 168 ? 6.900 9.305 -40.649 1.00 58.75 168 LYS A CA 1
ATOM 1360 C C . LYS A 1 168 ? 6.362 8.395 -39.547 1.00 58.75 168 LYS A C 1
ATOM 1362 O O . LYS A 1 168 ? 6.348 7.184 -39.748 1.00 58.75 168 LYS A O 1
ATOM 1367 N N . PRO A 1 169 ? 5.914 8.948 -38.405 1.00 57.12 169 PRO A N 1
ATOM 1368 C CA . PRO A 1 169 ? 5.214 8.158 -37.408 1.00 57.12 169 PRO A CA 1
ATOM 1369 C C . PRO A 1 169 ? 3.920 7.635 -38.036 1.00 57.12 169 PRO A C 1
ATOM 1371 O O . PRO A 1 169 ? 3.032 8.409 -38.394 1.00 57.12 169 PRO A O 1
ATOM 1374 N N . THR A 1 170 ? 3.827 6.320 -38.222 1.00 58.69 170 THR A N 1
ATOM 1375 C CA . THR A 1 170 ? 2.549 5.661 -38.497 1.00 58.69 170 THR A CA 1
ATOM 1376 C C . THR A 1 170 ? 1.594 5.926 -37.331 1.00 58.69 170 THR A C 1
ATOM 1378 O O . THR A 1 170 ? 2.050 5.914 -36.184 1.00 58.69 170 THR A O 1
ATOM 1381 N N . PRO A 1 171 ? 0.290 6.155 -37.581 1.00 61.84 171 PRO A N 1
ATOM 1382 C CA . PRO A 1 171 ? -0.699 6.257 -36.513 1.00 61.84 171 PRO A CA 1
ATOM 1383 C C . PRO A 1 171 ? -0.587 5.034 -35.603 1.00 61.84 171 PRO A C 1
ATOM 1385 O O . PRO A 1 171 ? -0.629 3.905 -36.096 1.00 61.84 171 PRO A O 1
ATOM 1388 N N . CYS A 1 172 ? -0.397 5.251 -34.299 1.00 59.09 172 CYS A N 1
ATOM 1389 C CA . CYS A 1 172 ? -0.344 4.159 -33.337 1.00 59.09 172 CYS A CA 1
ATOM 1390 C C . CYS A 1 172 ? -1.665 3.378 -33.422 1.00 59.09 172 CYS A C 1
ATOM 1392 O O . CYS A 1 172 ? -2.718 3.978 -33.191 1.00 59.09 172 CYS A O 1
ATOM 1394 N N . PRO A 1 173 ? -1.654 2.077 -33.754 1.00 59.41 173 PRO A N 1
ATOM 1395 C CA . PRO A 1 173 ? -2.851 1.262 -33.612 1.00 59.41 173 PRO A CA 1
ATOM 1396 C C . PRO A 1 173 ? -3.324 1.313 -32.153 1.00 59.41 173 PRO A C 1
ATOM 1398 O O . PRO A 1 173 ? -2.524 1.165 -31.226 1.00 59.41 173 PRO A O 1
ATOM 1401 N N . VAL A 1 174 ? -4.622 1.556 -31.956 1.00 60.59 174 VAL A N 1
ATOM 1402 C CA . VAL A 1 174 ? -5.253 1.571 -30.631 1.00 60.59 174 VAL A CA 1
ATOM 1403 C C . VAL A 1 174 ? -5.400 0.121 -30.188 1.00 60.59 174 VAL A C 1
ATOM 1405 O O . VAL A 1 174 ? -6.386 -0.540 -30.500 1.00 60.59 174 VAL A O 1
ATOM 1408 N N . TYR A 1 175 ? -4.375 -0.409 -29.528 1.00 63.84 175 TYR A N 1
ATOM 1409 C CA . TYR A 1 175 ? -4.474 -1.710 -28.885 1.00 63.84 175 TYR A CA 1
ATOM 1410 C C . TYR A 1 175 ? -5.116 -1.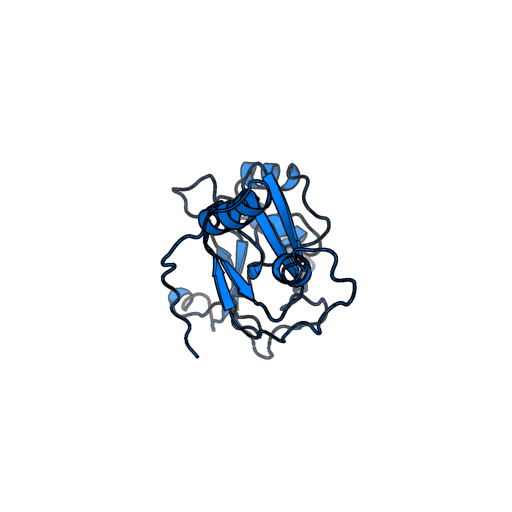535 -27.516 1.00 63.84 175 TYR A C 1
ATOM 1412 O O . TYR A 1 175 ? -4.507 -0.998 -26.597 1.00 63.84 175 TYR A O 1
ATOM 1420 N N . THR A 1 176 ? -6.341 -2.024 -27.389 1.00 64.00 176 THR A N 1
ATOM 1421 C CA . THR A 1 176 ? -7.013 -2.229 -26.108 1.00 64.00 176 THR A CA 1
ATOM 1422 C C . THR A 1 176 ? -6.744 -3.665 -25.675 1.00 64.00 176 THR A C 1
ATOM 1424 O O . THR A 1 176 ? -7.063 -4.603 -26.408 1.00 64.00 176 THR A O 1
ATOM 1427 N N . GLY A 1 177 ? -6.105 -3.867 -24.527 1.00 71.31 177 GLY A N 1
ATOM 1428 C CA . GLY A 1 177 ? -5.807 -5.211 -24.045 1.00 71.31 177 GLY A CA 1
ATOM 1429 C C . GLY A 1 177 ? -4.949 -5.220 -22.792 1.00 71.31 177 GLY A C 1
ATOM 1430 O O . GLY A 1 177 ? -4.238 -4.261 -22.492 1.00 71.31 177 GLY A O 1
ATOM 1431 N N . THR A 1 178 ? -5.004 -6.335 -22.067 1.00 73.62 178 THR A N 1
ATOM 1432 C CA . THR A 1 178 ? -4.224 -6.548 -20.848 1.00 73.62 178 THR A CA 1
ATOM 1433 C C . THR A 1 178 ? -3.252 -7.708 -21.016 1.00 73.62 178 THR A C 1
ATOM 1435 O O . THR A 1 178 ? -3.627 -8.812 -21.401 1.00 73.62 178 THR A O 1
ATOM 1438 N N . LEU A 1 179 ? -1.976 -7.464 -20.715 1.00 77.69 179 LEU A N 1
ATOM 1439 C CA . LEU A 1 179 ? -0.930 -8.485 -20.721 1.00 77.69 179 LEU A CA 1
ATOM 1440 C C . LEU A 1 179 ? -0.492 -8.785 -19.293 1.00 77.69 179 LEU A C 1
ATOM 1442 O O . LEU A 1 179 ? -0.105 -7.881 -18.558 1.00 77.69 179 LEU A O 1
ATOM 1446 N N . ARG A 1 180 ? -0.480 -10.059 -18.901 1.00 79.81 180 ARG A N 1
ATOM 1447 C CA . ARG A 1 180 ? 0.153 -10.472 -17.645 1.00 79.81 180 ARG A CA 1
ATOM 1448 C C . ARG A 1 180 ? 1.635 -10.724 -17.894 1.00 79.81 180 ARG A C 1
ATOM 1450 O O . ARG A 1 180 ? 1.999 -11.669 -18.589 1.00 79.81 180 ARG A O 1
ATOM 1457 N N . LEU A 1 181 ? 2.494 -9.880 -17.332 1.00 73.81 181 LEU A N 1
ATOM 1458 C CA . LEU A 1 181 ? 3.939 -9.979 -17.514 1.00 73.81 181 LEU A CA 1
ATOM 1459 C C . LEU A 1 181 ? 4.609 -10.576 -16.284 1.00 73.81 181 LEU A C 1
ATOM 1461 O O . LEU A 1 181 ? 4.336 -10.157 -15.162 1.00 73.81 181 LEU A O 1
ATOM 1465 N N . TYR A 1 182 ? 5.531 -11.509 -16.524 1.00 75.06 182 TYR A N 1
ATOM 1466 C CA . TYR A 1 182 ? 6.489 -11.970 -15.526 1.00 75.06 182 TYR A CA 1
ATOM 1467 C C . TYR A 1 182 ? 7.799 -11.190 -15.690 1.00 75.06 182 TYR A C 1
ATOM 1469 O O . TYR A 1 182 ? 8.277 -11.024 -16.818 1.00 75.06 182 TYR A O 1
ATOM 1477 N N . PRO A 1 183 ? 8.425 -10.726 -14.606 1.00 62.88 183 PRO A N 1
ATOM 1478 C CA . PRO A 1 183 ? 9.586 -9.842 -14.691 1.00 62.88 183 PRO A CA 1
ATOM 1479 C C . PRO A 1 183 ? 10.825 -10.429 -15.380 1.00 62.88 183 PRO A C 1
ATOM 1481 O O . PRO A 1 183 ? 11.579 -9.692 -16.010 1.00 62.88 183 PRO A O 1
ATOM 1484 N N . LEU A 1 184 ? 11.014 -11.754 -15.368 1.00 61.16 184 LEU A N 1
ATOM 1485 C CA . LEU A 1 184 ? 12.052 -12.407 -16.181 1.00 61.16 184 LEU A CA 1
ATOM 1486 C C . LEU A 1 184 ? 11.758 -12.306 -17.686 1.00 61.16 184 LEU A C 1
ATOM 1488 O O . LEU A 1 184 ? 12.668 -12.067 -18.481 1.00 61.16 184 LEU A O 1
ATOM 1492 N N . THR A 1 185 ? 10.492 -12.436 -18.083 1.00 58.84 185 THR A N 1
ATOM 1493 C CA . THR A 1 185 ? 10.038 -12.206 -19.463 1.00 58.84 185 THR A CA 1
ATOM 1494 C C . THR A 1 185 ? 10.239 -10.742 -19.846 1.00 58.84 185 THR A C 1
ATOM 1496 O O . THR A 1 185 ? 10.716 -10.441 -20.937 1.00 58.84 185 THR A O 1
ATOM 1499 N N . PHE A 1 186 ? 9.962 -9.830 -18.916 1.00 55.28 186 PHE A N 1
ATOM 1500 C CA . PHE A 1 186 ? 10.164 -8.396 -19.078 1.00 55.28 186 PHE A CA 1
ATOM 1501 C C . PHE A 1 186 ? 11.650 -8.008 -19.233 1.00 55.28 186 PHE A C 1
ATOM 1503 O O . PHE A 1 186 ? 12.007 -7.345 -20.207 1.00 55.28 186 PHE A O 1
ATOM 1510 N N . LEU A 1 187 ? 12.543 -8.490 -18.359 1.00 57.56 187 LEU A N 1
ATOM 1511 C CA . LEU A 1 187 ? 13.990 -8.275 -18.487 1.00 57.56 187 LEU A CA 1
ATOM 1512 C C . LEU A 1 187 ? 14.546 -8.876 -19.777 1.00 57.56 187 LEU A C 1
ATOM 1514 O O . LEU A 1 187 ? 15.432 -8.286 -20.390 1.00 57.56 187 LEU A O 1
ATOM 1518 N N . ARG A 1 188 ? 14.034 -10.033 -20.216 1.00 56.53 188 ARG A N 1
ATOM 1519 C CA . ARG A 1 188 ? 14.399 -10.614 -21.515 1.00 56.53 188 ARG A CA 1
ATOM 1520 C C . ARG A 1 188 ? 13.954 -9.717 -22.666 1.00 56.53 188 ARG A C 1
ATOM 1522 O O . ARG A 1 188 ? 14.779 -9.444 -23.528 1.00 56.53 188 ARG A O 1
ATOM 1529 N N . MET A 1 189 ? 12.727 -9.192 -22.657 1.00 55.06 189 MET A N 1
ATOM 1530 C CA . MET A 1 189 ? 12.267 -8.223 -23.666 1.00 55.06 189 MET A CA 1
ATOM 1531 C C . MET A 1 189 ? 13.133 -6.953 -23.699 1.00 55.06 189 MET A C 1
ATOM 1533 O O . MET A 1 189 ? 13.406 -6.431 -24.779 1.00 55.06 189 MET A O 1
ATOM 1537 N N . PHE A 1 190 ? 13.615 -6.490 -22.541 1.00 51.16 190 PHE A N 1
ATOM 1538 C CA . PHE A 1 190 ? 14.525 -5.346 -22.433 1.00 51.16 190 PHE A CA 1
ATOM 1539 C C . PHE A 1 190 ? 15.957 -5.663 -22.905 1.00 51.16 190 PHE A C 1
ATOM 1541 O O . PHE A 1 190 ? 16.547 -4.890 -23.661 1.00 51.16 190 PHE A O 1
ATOM 1548 N N . ASN A 1 191 ? 16.522 -6.809 -22.515 1.00 47.44 191 ASN A N 1
ATOM 1549 C CA . ASN A 1 191 ? 17.896 -7.195 -22.858 1.00 47.44 191 ASN A CA 1
ATOM 1550 C C . ASN A 1 191 ? 18.043 -7.647 -24.323 1.00 47.44 191 ASN A C 1
ATOM 1552 O O . ASN A 1 191 ? 19.040 -7.300 -24.955 1.00 47.44 191 ASN A O 1
ATOM 1556 N N . LEU A 1 192 ? 17.034 -8.309 -24.908 1.00 43.78 192 LEU A N 1
ATOM 1557 C CA . LEU A 1 192 ? 16.984 -8.637 -26.347 1.00 43.78 192 LEU A CA 1
ATOM 1558 C C . LEU A 1 192 ? 16.927 -7.398 -27.259 1.00 43.78 192 LEU A C 1
ATOM 1560 O O . LEU A 1 192 ? 17.091 -7.521 -28.468 1.00 43.78 192 LEU A O 1
ATOM 1564 N N . ARG A 1 193 ? 16.691 -6.197 -26.713 1.00 47.44 193 ARG A N 1
ATOM 1565 C CA . ARG A 1 193 ? 16.771 -4.934 -27.466 1.00 47.44 193 ARG A CA 1
ATOM 1566 C C . ARG A 1 193 ? 18.163 -4.306 -27.447 1.00 47.44 193 ARG A C 1
ATOM 1568 O O . ARG A 1 193 ? 18.449 -3.473 -28.302 1.00 47.44 193 ARG A O 1
ATOM 1575 N N . ARG A 1 194 ? 19.031 -4.697 -26.505 1.00 43.78 194 ARG A N 1
ATOM 1576 C 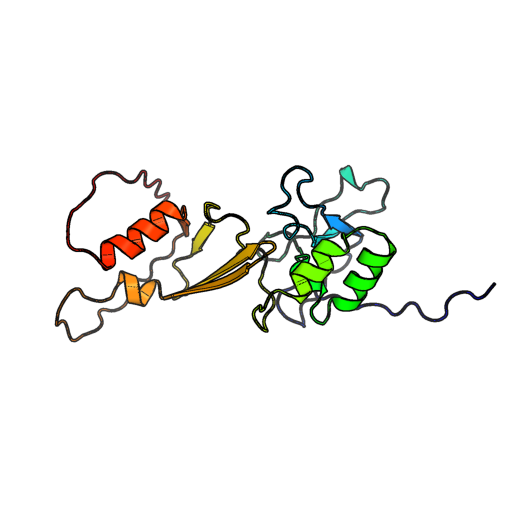CA . ARG A 1 194 ? 20.433 -4.247 -26.449 1.00 43.78 194 ARG A CA 1
ATOM 1577 C C . ARG A 1 194 ? 21.400 -5.186 -27.172 1.00 43.78 194 ARG A C 1
ATOM 1579 O O . ARG A 1 194 ? 22.470 -4.725 -27.557 1.00 43.78 194 ARG A O 1
ATOM 1586 N N . SER A 1 195 ? 21.047 -6.453 -27.402 1.00 32.22 195 SER A N 1
ATOM 1587 C CA . SER A 1 195 ? 21.852 -7.373 -28.215 1.00 32.22 195 SER A CA 1
ATOM 1588 C C . SER A 1 195 ? 21.037 -8.005 -29.347 1.00 32.22 195 SER A C 1
ATOM 1590 O O . SER A 1 195 ? 19.848 -8.276 -29.239 1.00 32.22 195 SER A O 1
ATOM 1592 N N . ILE A 1 196 ? 21.694 -8.152 -30.488 1.00 39.62 196 ILE A N 1
ATOM 1593 C CA . ILE A 1 196 ? 21.136 -8.423 -31.812 1.00 39.62 196 ILE A CA 1
ATOM 1594 C C . ILE A 1 196 ? 20.454 -9.808 -31.926 1.00 39.62 196 ILE A C 1
ATOM 1596 O O . ILE A 1 196 ? 20.955 -10.804 -31.418 1.00 39.62 196 ILE A O 1
ATOM 1600 N N . ALA A 1 197 ? 19.342 -9.819 -32.676 1.00 39.19 197 ALA A N 1
ATOM 1601 C CA . ALA A 1 197 ? 18.697 -10.889 -33.458 1.00 39.19 197 ALA A CA 1
ATOM 1602 C C . ALA A 1 197 ? 18.758 -12.355 -32.973 1.00 39.19 197 ALA A C 1
ATOM 1604 O O . ALA A 1 197 ? 19.766 -13.034 -33.147 1.00 39.19 197 ALA A O 1
ATOM 1605 N N . ARG A 1 198 ? 17.590 -12.899 -32.592 1.00 26.73 198 ARG A N 1
ATOM 1606 C CA . ARG A 1 198 ? 17.072 -14.219 -33.028 1.00 26.73 198 ARG A CA 1
ATOM 1607 C C . ARG A 1 198 ? 15.589 -14.374 -32.636 1.00 26.73 198 ARG A C 1
ATOM 1609 O O . ARG A 1 198 ? 15.191 -13.845 -31.600 1.00 26.73 198 ARG A O 1
ATOM 1616 N N . PRO A 1 199 ? 14.761 -15.062 -33.443 1.00 30.22 199 PRO A N 1
ATOM 1617 C CA . PRO A 1 199 ? 13.351 -15.271 -33.135 1.00 30.22 199 PRO A CA 1
ATOM 1618 C C . PRO A 1 199 ? 13.199 -16.422 -32.135 1.00 30.22 199 PRO A C 1
ATOM 1620 O O . PRO A 1 199 ? 13.885 -17.435 -32.264 1.00 30.22 199 PRO A O 1
ATOM 1623 N N . PHE A 1 200 ? 12.269 -16.305 -31.185 1.00 30.23 200 PHE A N 1
ATOM 1624 C CA . PHE A 1 200 ? 11.786 -17.470 -30.446 1.00 30.23 200 PHE A CA 1
ATOM 1625 C C . PHE A 1 200 ? 10.323 -17.755 -30.757 1.00 30.23 200 PHE A C 1
ATOM 1627 O O . PHE A 1 200 ? 9.464 -16.875 -30.716 1.00 30.23 200 PHE A O 1
ATOM 1634 N N . ARG A 1 201 ? 10.106 -19.029 -31.093 1.00 32.41 201 ARG A N 1
ATOM 1635 C CA . ARG A 1 201 ? 8.828 -19.726 -31.161 1.00 32.41 201 ARG A CA 1
ATOM 1636 C C . ARG A 1 201 ? 8.247 -19.879 -29.752 1.00 32.41 201 ARG A C 1
ATOM 1638 O O . ARG A 1 201 ? 8.991 -20.145 -28.810 1.00 32.41 201 ARG A O 1
ATOM 1645 N N . THR A 1 202 ? 6.917 -19.794 -29.700 1.00 37.19 202 THR A N 1
ATOM 1646 C CA . THR A 1 202 ? 6.006 -20.178 -28.604 1.00 37.19 202 THR A CA 1
ATOM 1647 C C . THR A 1 202 ? 6.166 -19.410 -27.289 1.00 37.19 202 THR A C 1
ATOM 1649 O O . THR A 1 202 ? 6.910 -19.795 -26.394 1.00 37.19 202 THR A O 1
ATOM 1652 N N . VAL A 1 203 ? 5.386 -18.332 -27.179 1.00 32.69 203 VAL A N 1
ATOM 1653 C CA . VAL A 1 203 ? 4.807 -17.859 -25.916 1.00 32.69 203 VAL A CA 1
ATOM 1654 C C . VAL A 1 203 ? 3.408 -18.469 -25.857 1.00 32.69 203 VAL A C 1
ATOM 1656 O O . VAL A 1 203 ? 2.686 -18.383 -26.850 1.00 32.69 203 VAL A O 1
ATOM 1659 N N . ASP A 1 204 ? 3.029 -19.084 -24.735 1.00 29.16 204 ASP A N 1
ATOM 1660 C CA . ASP A 1 204 ? 1.627 -19.411 -24.449 1.00 29.16 204 ASP A CA 1
ATOM 1661 C C . ASP A 1 204 ? 0.854 -18.101 -24.265 1.00 29.16 204 ASP A C 1
ATOM 1663 O O . ASP A 1 204 ? 0.696 -17.557 -23.172 1.00 29.16 204 ASP A O 1
ATOM 1667 N N . THR A 1 205 ? 0.432 -17.540 -25.390 1.00 33.62 205 THR A N 1
ATOM 1668 C CA . THR A 1 205 ? -0.550 -16.468 -25.478 1.00 33.62 205 THR A CA 1
ATOM 1669 C C . THR A 1 205 ? -1.930 -17.100 -25.380 1.00 33.62 205 THR A C 1
ATOM 1671 O O . THR A 1 205 ? -2.459 -17.586 -26.376 1.00 33.62 205 THR A O 1
ATOM 1674 N N . SER A 1 206 ? -2.543 -17.065 -24.197 1.00 26.77 206 SER A N 1
ATOM 1675 C CA . SER A 1 206 ? -4.005 -17.020 -24.143 1.00 26.77 206 SER A CA 1
ATOM 1676 C C . SER A 1 206 ? -4.411 -15.574 -24.417 1.00 26.77 206 SER A C 1
ATOM 1678 O O . SER A 1 206 ? -4.385 -14.713 -23.543 1.00 26.77 206 SER A O 1
ATOM 1680 N N . ILE A 1 207 ? -4.685 -15.288 -25.688 1.00 28.20 207 ILE A N 1
ATOM 1681 C CA . ILE A 1 207 ? -5.418 -14.091 -26.092 1.00 28.20 207 ILE A CA 1
ATOM 1682 C C . ILE A 1 207 ? -6.885 -14.496 -26.016 1.00 28.20 207 ILE A C 1
ATOM 1684 O O . ILE A 1 207 ? -7.348 -15.276 -26.846 1.00 28.20 207 ILE A O 1
ATOM 1688 N N . SER A 1 208 ? -7.597 -14.019 -25.003 1.00 28.27 208 SER A N 1
ATOM 1689 C CA . SER A 1 208 ? -9.057 -14.018 -25.048 1.00 28.27 208 SER A CA 1
ATOM 1690 C C . SER A 1 208 ? -9.474 -12.796 -25.865 1.00 28.27 208 SER A C 1
ATOM 1692 O O . SER A 1 208 ? -9.143 -11.674 -25.476 1.00 28.27 208 SER A O 1
ATOM 1694 N N . LEU A 1 209 ? -10.101 -13.036 -27.020 1.00 31.06 209 LEU A N 1
ATOM 1695 C CA . LEU A 1 209 ? -10.771 -12.023 -27.844 1.00 31.06 209 LEU A CA 1
ATOM 1696 C C . LEU A 1 209 ? -12.138 -11.670 -27.253 1.00 31.06 209 LEU A C 1
ATOM 1698 O O . LEU A 1 209 ? -12.787 -12.596 -26.713 1.00 31.06 209 LEU A O 1
#

Mean predicted aligned error: 11.46 Å